Protein AF-A0A2G9TME4-F1 (afdb_monomer_lite)

InterPro domains:
  IPR002303 Valine-tRNA ligase [PTHR11946] (12-69)
  IPR009080 Aminoacyl-tRNA synthetase, class Ia, anticodon-binding [SSF47323] (13-146)
  IPR013155 Methionyl/Valyl/Leucyl/Isoleucyl-tRNA synthetase, anticodon-binding [PF08264] (25-68)

Radius of gyration: 31.29 Å; chains: 1; bounding box: 78×38×86 Å

pLDDT: mean 85.93, std 13.14, range [43.41, 97.31]

Secondary structure (DSSP, 8-state):
-HHHHHHHHHT-TT-S------HHHHHHHHHHHHHHHHHHHHHHTT-HHHHHHHHHHIIIIIIIIIIIHHHS-----HHHHHHHHHHHHHHHHHHHHHHHTT--TTSPEEEEEEESSS-TTGGGGHHHHHHHH-EEEEEEE-TTSPPPTTPEEEEPTTSSEEEEEEE-GGGHHHHHHHHHHHHHHHHHHHHHHHHHHHHHHHHHHHHHHH--S-HHHHHHHHHHHHHHHHHHHHHHHHHHHHHHHHHHTT-

Foldseek 3Di:
DVVVVVVVVVPDPPPPDPPDPDVLVVVLVVLVVVLVVVLVVCVVVVNNVVNVVSVVCSVPVNVPPPSCCVVPVVPVPPLVVQLVLQLVLVLVFLVVVCVLLVHDQQFAKEWEKAAPSHDPCSVVCQVVSCVSRNYHYDYYHHNPDDGDQLWDWDDGPPGSIIITIHTDPVCLVVSLVSLVVLLVVLQVLLVVLQVQLVVLVVVLVVCVVVVPDDPVVSVVSNVSSVVSNVSSVVSVVSSVVSVVNSVSSVD

Organism: Teladorsagia circumcincta (NCBI:txid45464)

Sequence (251 aa):
MVAYVETIIENSNTLKEVDSDHPADEWILSRLAGALEQVDNHMSQYMPHLAFMELQSFILGSLCDVYLASFFQLQRSVELESDMDILLAMVSSVRSIRQQLQLPSSMVFRGALHCDEASHDFSRLAPVLFDLAKFDLLEVISHDHAVPSGFTVCPLPGRNGRLSLKIEDSYRSDFVSRLQRLMKKSEERSDQFRKKAEKYEAIVLRDKQEGKVKPHVIDKNEKKARQARGVANGALEEVARIRVLLEEMSA

Structure (mmCIF, N/CA/C/O backbone):
data_AF-A0A2G9TME4-F1
#
_entry.id   AF-A0A2G9TME4-F1
#
loop_
_atom_site.group_PDB
_atom_site.id
_atom_site.type_symbol
_atom_site.label_atom_id
_atom_site.label_alt_id
_atom_site.label_comp_id
_atom_site.label_asym_id
_atom_site.label_entity_id
_atom_site.label_seq_id
_atom_site.pdbx_PDB_ins_code
_atom_site.Cartn_x
_atom_site.Cartn_y
_atom_site.Cartn_z
_atom_site.occupancy
_atom_site.B_iso_or_equiv
_atom_site.auth_seq_id
_atom_site.auth_comp_id
_atom_site.auth_asym_id
_atom_site.auth_atom_id
_atom_site.pdbx_PDB_model_num
ATOM 1 N N . MET A 1 1 ? 42.860 -20.216 -22.351 1.00 45.31 1 MET A N 1
ATOM 2 C CA . MET A 1 1 ? 41.985 -19.048 -22.580 1.00 45.31 1 MET A CA 1
ATOM 3 C C . MET A 1 1 ? 40.938 -19.284 -23.663 1.00 45.31 1 MET A C 1
ATOM 5 O O . MET A 1 1 ? 39.773 -19.148 -23.328 1.00 45.31 1 MET A O 1
ATOM 9 N N . VAL A 1 2 ? 41.302 -19.706 -24.885 1.00 43.47 2 VAL A N 1
ATOM 10 C CA . VAL A 1 2 ? 40.350 -19.949 -26.001 1.00 43.47 2 VAL A CA 1
ATOM 11 C C . VAL A 1 2 ? 39.158 -20.831 -25.589 1.00 43.47 2 VAL A C 1
ATOM 13 O O . VAL A 1 2 ? 38.021 -20.385 -25.660 1.00 43.47 2 VAL A O 1
ATOM 16 N N . ALA A 1 3 ? 39.418 -21.989 -24.972 1.00 48.38 3 ALA A N 1
ATOM 17 C CA . ALA A 1 3 ? 38.358 -22.908 -24.539 1.00 48.38 3 ALA A CA 1
ATOM 18 C C . ALA A 1 3 ? 37.412 -22.349 -23.449 1.00 48.38 3 ALA A C 1
ATOM 20 O O . ALA A 1 3 ? 36.250 -22.736 -23.379 1.00 48.38 3 ALA A O 1
ATOM 21 N N . TYR A 1 4 ? 37.883 -21.444 -22.581 1.00 45.69 4 TYR A N 1
ATOM 22 C CA . TYR A 1 4 ? 37.053 -20.876 -21.505 1.00 45.69 4 TYR A CA 1
ATOM 23 C C . TYR A 1 4 ? 36.140 -19.763 -22.031 1.00 45.69 4 TYR A C 1
ATOM 25 O O . TYR A 1 4 ? 34.980 -19.674 -21.642 1.00 45.69 4 TYR A O 1
ATOM 33 N N . VAL A 1 5 ? 36.652 -18.958 -22.966 1.00 50.38 5 VAL A N 1
ATOM 34 C CA . VAL A 1 5 ? 35.880 -17.922 -23.663 1.00 50.38 5 VAL A CA 1
ATOM 35 C C . VAL A 1 5 ? 34.803 -18.564 -24.544 1.00 50.38 5 VAL A C 1
ATOM 37 O O . VAL A 1 5 ? 33.651 -18.149 -24.478 1.00 50.38 5 VAL A O 1
ATOM 40 N N . GLU A 1 6 ? 35.131 -19.639 -25.266 1.00 52.31 6 GLU A N 1
ATOM 41 C CA . GLU A 1 6 ? 34.168 -20.413 -26.070 1.00 52.31 6 GLU A CA 1
ATOM 42 C C . GLU A 1 6 ? 33.042 -21.012 -25.209 1.00 52.31 6 GLU A C 1
ATOM 44 O O . GLU A 1 6 ? 31.869 -20.888 -25.552 1.00 52.31 6 GLU A O 1
ATOM 49 N N . THR A 1 7 ? 33.370 -21.544 -24.025 1.00 61.47 7 THR A N 1
ATOM 50 C CA . THR A 1 7 ? 32.371 -22.095 -23.088 1.00 61.47 7 THR A CA 1
ATOM 51 C C . THR A 1 7 ? 31.409 -21.020 -22.552 1.00 61.47 7 THR A C 1
ATOM 53 O O . THR A 1 7 ? 30.239 -21.302 -22.290 1.00 61.47 7 THR A O 1
ATOM 56 N N . ILE A 1 8 ? 31.871 -19.779 -22.367 1.00 53.03 8 ILE A N 1
ATOM 57 C CA . ILE A 1 8 ? 31.017 -18.659 -21.931 1.00 53.03 8 ILE A CA 1
ATOM 58 C C . ILE A 1 8 ? 30.105 -18.194 -23.074 1.00 53.03 8 ILE A C 1
ATOM 60 O O . ILE A 1 8 ? 28.936 -17.889 -22.834 1.00 53.03 8 ILE A O 1
ATOM 64 N N . ILE A 1 9 ? 30.621 -18.174 -24.305 1.00 53.50 9 ILE A N 1
ATOM 65 C CA . ILE A 1 9 ? 29.866 -17.790 -25.504 1.00 53.50 9 ILE A CA 1
ATOM 66 C C . ILE A 1 9 ? 28.733 -18.791 -25.772 1.00 53.50 9 ILE A C 1
ATOM 68 O O . ILE A 1 9 ? 27.597 -18.372 -25.978 1.00 53.50 9 ILE A O 1
ATOM 72 N N . GLU A 1 10 ? 28.999 -20.097 -25.678 1.00 56.84 10 GLU A N 1
ATOM 73 C CA . GLU A 1 10 ? 27.992 -21.145 -25.916 1.00 56.84 10 GLU A CA 1
ATOM 74 C C . GLU A 1 10 ? 26.843 -21.154 -24.891 1.00 56.84 10 GLU A C 1
ATOM 76 O O . GLU A 1 10 ? 25.732 -21.572 -25.212 1.00 56.84 10 GLU A O 1
ATOM 81 N N . ASN A 1 11 ? 27.075 -20.674 -23.664 1.00 55.69 11 ASN A N 1
ATOM 82 C CA . ASN A 1 11 ? 26.076 -20.678 -22.587 1.00 55.69 11 ASN A CA 1
ATOM 83 C C . ASN A 1 11 ? 25.296 -19.356 -22.445 1.00 55.69 11 ASN A C 1
ATOM 85 O O . ASN A 1 11 ? 24.418 -19.244 -21.584 1.00 55.69 11 ASN A O 1
ATOM 89 N N . SER A 1 12 ? 25.596 -18.346 -23.266 1.00 43.41 12 SER A N 1
ATOM 90 C CA . SER A 1 12 ? 24.951 -17.033 -23.209 1.00 43.41 12 SER A CA 1
ATOM 91 C C . SER A 1 12 ? 23.823 -16.925 -24.240 1.00 43.41 12 SER A C 1
ATOM 93 O O . SER A 1 12 ? 24.054 -16.673 -25.419 1.00 43.41 12 SER A O 1
ATOM 95 N N . ASN A 1 13 ? 22.568 -17.046 -23.793 1.00 46.84 13 ASN A N 1
ATOM 96 C CA . ASN A 1 13 ? 21.372 -16.916 -24.648 1.00 46.84 13 ASN A CA 1
ATOM 97 C C . ASN A 1 13 ? 21.153 -15.499 -25.235 1.00 46.84 13 ASN A C 1
ATOM 99 O O . ASN A 1 13 ? 20.190 -15.283 -25.972 1.00 46.84 13 ASN A O 1
ATOM 103 N N . THR A 1 14 ? 22.007 -14.530 -24.894 1.00 49.34 14 THR A N 1
ATOM 104 C CA . THR A 1 14 ? 21.863 -13.104 -25.232 1.00 49.34 14 THR A CA 1
ATOM 105 C C . THR A 1 14 ? 22.783 -12.630 -26.359 1.00 49.34 14 THR A C 1
ATOM 107 O O . THR A 1 14 ? 22.572 -11.537 -26.873 1.00 49.34 14 THR A O 1
ATOM 110 N N . LEU A 1 15 ? 23.768 -13.429 -26.784 1.00 46.72 15 LEU A N 1
ATOM 111 C CA . LEU A 1 15 ? 24.683 -13.085 -27.881 1.00 46.72 15 LEU A CA 1
ATOM 112 C C . LEU A 1 15 ? 24.146 -13.596 -29.226 1.00 46.72 15 LEU A C 1
ATOM 114 O O . LEU A 1 15 ? 24.780 -14.395 -29.908 1.00 46.72 15 LEU A O 1
ATOM 118 N N . LYS A 1 16 ? 22.956 -13.147 -29.630 1.00 43.88 16 LYS A N 1
ATOM 119 C CA . LYS A 1 16 ? 22.669 -13.0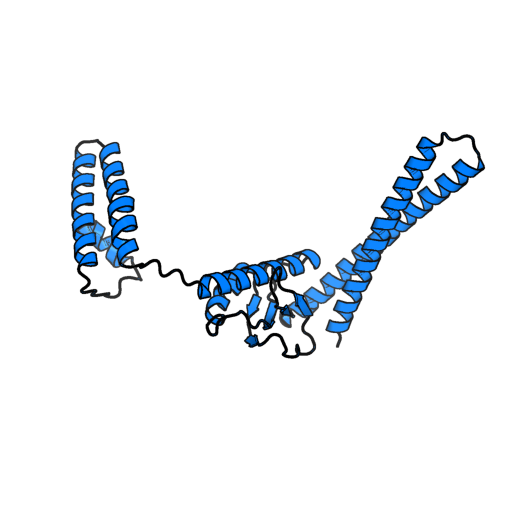96 -31.068 1.00 43.88 16 LYS A CA 1
ATOM 120 C C . LYS A 1 16 ? 23.397 -11.871 -31.598 1.00 43.88 16 LYS A C 1
ATOM 122 O O . LYS A 1 16 ? 23.060 -10.777 -31.166 1.00 43.88 16 LYS A O 1
ATOM 127 N N . GLU A 1 17 ? 24.404 -12.110 -32.438 1.00 48.78 17 GLU A N 1
ATOM 128 C CA . GLU A 1 17 ? 25.212 -11.153 -33.211 1.00 48.78 17 GLU A CA 1
ATOM 129 C C . GLU A 1 17 ? 24.680 -9.713 -33.162 1.00 48.78 17 GLU A C 1
ATOM 131 O O . GLU A 1 17 ? 23.848 -9.302 -33.969 1.00 48.78 17 GLU A O 1
ATOM 136 N N . VAL A 1 18 ? 25.164 -8.950 -32.182 1.00 48.44 18 VAL A N 1
ATOM 137 C CA . VAL A 1 18 ? 25.124 -7.492 -32.239 1.00 48.44 18 VAL A CA 1
ATOM 138 C C . VAL A 1 18 ? 26.467 -7.098 -32.829 1.00 48.44 18 VAL A C 1
ATOM 140 O O . VAL A 1 18 ? 27.425 -6.859 -32.099 1.00 48.44 18 VAL A O 1
ATOM 143 N N . ASP A 1 19 ? 26.554 -7.152 -34.156 1.00 51.19 19 ASP A N 1
ATOM 144 C CA . ASP A 1 19 ? 27.681 -6.591 -34.895 1.00 51.19 19 ASP A CA 1
ATOM 145 C C . ASP A 1 19 ? 27.548 -5.068 -34.778 1.00 51.19 19 ASP A C 1
ATOM 147 O O . ASP A 1 19 ? 26.731 -4.434 -35.448 1.00 51.19 19 ASP A O 1
ATOM 151 N N . SER A 1 20 ? 28.209 -4.506 -33.770 1.00 59.44 20 SER A N 1
ATOM 152 C CA . SER A 1 20 ? 28.183 -3.078 -33.488 1.00 59.44 20 SER A CA 1
ATOM 153 C C . SER A 1 20 ? 29.486 -2.472 -33.986 1.00 59.44 20 SER A C 1
ATOM 155 O O . SER A 1 20 ? 30.548 -2.713 -33.420 1.00 59.44 20 SER A O 1
ATOM 157 N N . ASP A 1 21 ? 29.392 -1.647 -35.031 1.00 66.38 21 ASP A N 1
ATOM 158 C CA . ASP A 1 21 ? 30.516 -0.906 -35.628 1.00 66.38 21 ASP A CA 1
ATOM 159 C C . ASP A 1 21 ? 31.022 0.247 -34.733 1.00 66.38 21 ASP A C 1
ATOM 161 O O . ASP A 1 21 ? 31.732 1.152 -35.187 1.00 66.38 21 ASP A O 1
ATOM 165 N N . HIS A 1 22 ? 30.606 0.305 -33.464 1.00 74.44 22 HIS A N 1
ATOM 166 C CA . HIS A 1 22 ? 30.941 1.431 -32.611 1.00 74.44 22 HIS A CA 1
ATOM 167 C C . HIS A 1 22 ? 32.384 1.288 -32.090 1.00 74.44 22 HIS A C 1
ATOM 169 O O . HIS A 1 22 ? 32.701 0.325 -31.393 1.00 74.44 22 HIS A O 1
ATOM 175 N N . PRO A 1 23 ? 33.274 2.273 -32.318 1.00 79.94 23 PRO A N 1
ATOM 176 C CA . PRO A 1 23 ? 34.703 2.151 -31.997 1.00 79.94 23 PRO A CA 1
ATOM 177 C C . PRO A 1 23 ? 34.991 1.943 -30.501 1.00 79.94 23 PRO A C 1
ATOM 179 O O . PRO A 1 23 ? 36.061 1.468 -30.124 1.00 79.94 23 PRO A O 1
ATOM 182 N N . ALA A 1 24 ? 34.044 2.294 -29.625 1.00 80.69 24 ALA A N 1
ATOM 183 C CA . ALA A 1 24 ? 34.166 2.019 -28.197 1.00 80.69 24 ALA A CA 1
ATOM 184 C C . ALA A 1 24 ? 33.995 0.524 -27.842 1.00 80.69 24 ALA A C 1
ATOM 186 O O . ALA A 1 24 ? 34.540 0.106 -26.821 1.00 80.69 24 ALA A O 1
ATOM 187 N N . ASP A 1 25 ? 33.322 -0.277 -28.678 1.00 80.50 25 ASP A N 1
ATOM 188 C CA . ASP A 1 25 ? 33.175 -1.734 -28.506 1.00 80.50 25 ASP A CA 1
ATOM 189 C C . ASP A 1 25 ? 34.503 -2.436 -28.777 1.00 80.50 25 ASP A C 1
ATOM 191 O O . ASP A 1 25 ? 35.013 -3.178 -27.936 1.00 80.50 25 ASP A O 1
ATOM 195 N N . GLU A 1 26 ? 35.143 -2.100 -29.898 1.00 82.00 26 GLU A N 1
ATOM 196 C CA . GLU A 1 26 ? 36.506 -2.548 -30.195 1.00 82.00 26 GLU A CA 1
ATOM 197 C C . GLU A 1 26 ? 37.491 -2.110 -29.099 1.00 82.00 26 GLU A C 1
ATOM 199 O O . GLU A 1 26 ? 38.346 -2.884 -28.654 1.00 82.00 26 GLU A O 1
ATOM 204 N N . TRP A 1 27 ? 37.346 -0.874 -28.612 1.00 88.19 27 TRP A N 1
ATOM 205 C CA . TRP A 1 27 ? 38.183 -0.343 -27.543 1.00 88.19 27 TRP A CA 1
ATOM 206 C C . TRP A 1 27 ? 38.011 -1.103 -26.221 1.00 88.19 27 TRP A C 1
ATOM 208 O O . TRP A 1 27 ? 39.019 -1.484 -25.619 1.00 88.19 27 TRP A O 1
ATOM 218 N N . ILE A 1 28 ? 36.780 -1.360 -25.753 1.00 89.88 28 ILE A N 1
ATOM 219 C CA . ILE A 1 28 ? 36.574 -2.045 -24.467 1.00 89.88 28 ILE A CA 1
ATOM 220 C C . ILE A 1 28 ? 37.010 -3.507 -24.533 1.00 89.88 28 ILE A C 1
ATOM 222 O O . ILE A 1 28 ? 37.576 -4.010 -23.563 1.00 89.88 28 ILE A O 1
ATOM 226 N N . LEU A 1 29 ? 36.815 -4.170 -25.678 1.00 86.50 29 LEU A N 1
ATOM 227 C CA . LEU A 1 29 ? 37.273 -5.541 -25.899 1.00 86.50 29 LEU A CA 1
ATOM 228 C C . LEU A 1 29 ? 38.803 -5.614 -25.887 1.00 86.50 29 LEU A C 1
ATOM 230 O O . LEU A 1 29 ? 39.372 -6.482 -25.224 1.00 86.50 29 LEU A O 1
ATOM 234 N N . SER A 1 30 ? 39.476 -4.656 -26.529 1.00 88.06 30 SER A N 1
ATOM 235 C CA . SER A 1 30 ? 40.936 -4.524 -26.474 1.00 88.06 30 SER A CA 1
ATOM 236 C C . SER A 1 30 ? 41.438 -4.277 -25.042 1.00 88.06 30 SER A C 1
ATOM 238 O O . SER A 1 30 ? 42.386 -4.917 -24.578 1.00 88.06 30 SER A O 1
ATOM 240 N N . ARG A 1 31 ? 40.755 -3.412 -24.279 1.00 90.75 31 ARG A N 1
ATOM 241 C CA . ARG A 1 31 ? 41.075 -3.145 -22.865 1.00 90.75 31 ARG A CA 1
ATOM 242 C C . ARG A 1 31 ? 40.842 -4.359 -21.966 1.00 90.75 31 ARG A C 1
ATOM 244 O O . ARG A 1 31 ? 41.656 -4.595 -21.075 1.00 90.75 31 ARG A O 1
ATOM 251 N N . LEU A 1 32 ? 39.778 -5.126 -22.202 1.00 89.81 32 LEU A N 1
ATOM 252 C CA . LEU A 1 32 ? 39.478 -6.358 -21.471 1.00 89.81 32 LEU A CA 1
ATOM 253 C C . LEU A 1 32 ? 40.555 -7.413 -21.724 1.00 89.81 32 LEU A C 1
ATOM 255 O O . LEU A 1 32 ? 41.057 -8.004 -20.772 1.00 89.81 32 LEU A O 1
ATOM 259 N N . ALA A 1 33 ? 40.943 -7.613 -22.986 1.00 88.25 33 ALA A N 1
ATOM 260 C CA . ALA A 1 33 ? 42.005 -8.546 -23.348 1.00 88.25 33 ALA A CA 1
ATOM 261 C C . ALA A 1 33 ? 43.325 -8.199 -22.638 1.00 88.25 33 ALA A C 1
ATOM 263 O O . ALA A 1 33 ? 43.933 -9.069 -22.017 1.00 88.25 33 ALA A O 1
ATOM 264 N N . GLY A 1 34 ? 43.713 -6.918 -22.639 1.00 89.50 34 GLY A N 1
ATOM 265 C CA . GLY A 1 34 ? 44.905 -6.455 -21.924 1.00 89.50 34 GLY A CA 1
ATOM 266 C C . GLY A 1 34 ? 44.815 -6.631 -20.402 1.00 89.50 34 GLY A C 1
ATOM 267 O O . GLY A 1 34 ? 45.794 -7.021 -19.770 1.00 89.50 34 GLY A O 1
ATOM 268 N N . ALA A 1 35 ? 43.645 -6.391 -19.800 1.00 92.19 35 ALA A N 1
ATOM 269 C CA . ALA A 1 35 ? 43.440 -6.608 -18.368 1.00 92.19 35 ALA A CA 1
ATOM 270 C C . ALA A 1 35 ? 43.551 -8.097 -17.998 1.00 92.19 35 ALA A C 1
ATOM 272 O O . ALA A 1 35 ? 44.217 -8.437 -17.024 1.00 92.19 35 ALA A O 1
ATOM 273 N N . LEU A 1 36 ? 42.954 -8.989 -18.795 1.00 91.69 36 LEU A N 1
ATOM 274 C CA . LEU A 1 36 ? 43.029 -10.436 -18.581 1.00 91.69 36 LEU A CA 1
ATOM 275 C C . LEU A 1 36 ? 44.459 -10.970 -18.723 1.00 91.69 36 LEU A C 1
ATOM 277 O O . LEU A 1 36 ? 44.881 -11.782 -17.906 1.00 91.69 36 LEU A O 1
ATOM 281 N N . GLU A 1 37 ? 45.232 -10.472 -19.690 1.00 92.94 37 GLU A N 1
ATOM 282 C CA . GLU A 1 37 ? 46.645 -10.839 -19.839 1.00 92.94 37 GLU A CA 1
ATOM 283 C C . GLU A 1 37 ? 47.468 -10.449 -18.599 1.00 92.94 37 GLU A C 1
ATOM 285 O O . GLU A 1 37 ? 48.268 -11.241 -18.093 1.00 92.94 37 GLU A O 1
ATOM 290 N N . GLN A 1 38 ? 47.242 -9.250 -18.052 1.00 91.88 38 GLN A N 1
ATOM 291 C CA . GLN A 1 38 ? 47.920 -8.818 -16.829 1.00 91.88 38 GLN A CA 1
ATOM 292 C C . GLN A 1 38 ? 47.471 -9.603 -15.596 1.00 91.88 38 GLN A C 1
ATOM 294 O O . GLN A 1 38 ? 48.297 -9.946 -14.751 1.00 91.88 38 GLN A O 1
ATOM 299 N N . VAL A 1 39 ? 46.183 -9.927 -15.501 1.00 94.38 39 VAL A N 1
ATOM 300 C CA . VAL A 1 39 ? 45.635 -10.789 -14.448 1.00 94.38 39 VAL A CA 1
ATOM 301 C C . VAL A 1 39 ? 46.292 -12.162 -14.483 1.00 94.38 39 VAL A C 1
ATOM 303 O O . VAL A 1 39 ? 46.792 -12.610 -13.453 1.00 94.38 39 VAL A O 1
ATOM 306 N N . ASP A 1 40 ? 46.367 -12.799 -15.652 1.00 92.19 40 ASP A N 1
ATOM 307 C CA . ASP A 1 40 ? 47.006 -14.106 -15.821 1.00 92.19 40 ASP A CA 1
ATOM 308 C C . ASP A 1 40 ? 48.497 -14.058 -15.461 1.00 92.19 40 ASP A C 1
ATOM 310 O O . ASP A 1 40 ? 49.009 -14.966 -14.797 1.00 92.19 40 ASP A O 1
ATOM 314 N N . ASN A 1 41 ? 49.194 -12.977 -15.820 1.00 94.62 41 ASN A N 1
ATOM 315 C CA . ASN A 1 41 ? 50.594 -12.775 -15.455 1.00 94.62 41 ASN A CA 1
ATOM 316 C C . ASN A 1 41 ? 50.771 -12.628 -13.931 1.00 94.62 41 ASN A C 1
ATOM 318 O O . ASN A 1 41 ? 51.586 -13.325 -13.324 1.00 94.62 41 ASN A O 1
ATOM 322 N N . HIS A 1 42 ? 49.960 -11.790 -13.279 1.00 95.25 42 HIS A N 1
ATOM 323 C CA . HIS A 1 42 ? 49.987 -11.615 -11.824 1.00 95.25 42 HIS A CA 1
ATOM 324 C C . HIS A 1 42 ? 49.615 -12.901 -11.072 1.00 95.25 42 HIS A C 1
ATOM 326 O O . HIS A 1 42 ? 50.254 -13.242 -10.073 1.00 95.25 42 HIS A O 1
ATOM 332 N N . MET A 1 43 ? 48.627 -13.651 -11.564 1.00 90.88 43 MET A N 1
ATOM 333 C CA . MET A 1 43 ? 48.225 -14.939 -10.994 1.00 90.88 43 MET A CA 1
ATOM 334 C C . MET A 1 43 ? 49.322 -15.999 -11.154 1.00 90.88 43 MET A C 1
ATOM 336 O O . MET A 1 43 ? 49.602 -16.727 -10.202 1.00 90.88 43 MET A O 1
ATOM 340 N N . SER A 1 44 ? 50.010 -16.034 -12.301 1.00 95.50 44 SER A N 1
ATOM 341 C CA . SER A 1 44 ? 51.149 -16.935 -12.552 1.00 95.50 44 SER A CA 1
ATOM 342 C C . SER A 1 44 ? 52.357 -16.636 -11.658 1.00 95.50 44 SER A C 1
ATOM 344 O O . SER A 1 44 ? 53.140 -17.530 -11.343 1.00 95.50 44 SER A O 1
ATOM 346 N N . GLN A 1 45 ? 52.494 -15.387 -11.210 1.00 95.94 45 GLN A N 1
ATOM 347 C CA . GLN A 1 45 ? 53.529 -14.949 -10.272 1.00 95.94 45 GLN A CA 1
ATOM 348 C C . GLN A 1 45 ? 53.091 -15.036 -8.797 1.00 95.94 45 GLN A C 1
ATOM 350 O O . GLN A 1 45 ? 53.791 -14.533 -7.921 1.00 95.94 45 GLN A O 1
ATOM 355 N N . TYR A 1 46 ? 51.954 -15.677 -8.498 1.00 94.69 46 TYR A N 1
ATOM 356 C CA . TYR A 1 46 ? 51.390 -15.794 -7.145 1.00 94.69 46 TYR A CA 1
ATOM 357 C C . TYR A 1 46 ? 51.111 -14.439 -6.464 1.00 94.69 46 TYR A C 1
ATOM 359 O O . TYR A 1 46 ? 51.183 -14.318 -5.239 1.00 94.69 46 TYR A O 1
ATOM 367 N N . MET A 1 47 ? 50.747 -13.414 -7.244 1.00 95.31 47 MET A N 1
ATOM 368 C CA . MET A 1 47 ? 50.404 -12.068 -6.766 1.00 95.31 47 MET A CA 1
ATOM 369 C C . MET A 1 47 ? 48.910 -11.747 -6.978 1.00 95.31 47 MET A C 1
ATOM 371 O O . MET A 1 47 ? 48.564 -10.869 -7.770 1.00 95.31 47 MET A O 1
ATOM 375 N N . PRO A 1 48 ? 47.987 -12.400 -6.245 1.00 92.62 48 PRO A N 1
ATOM 376 C CA . PRO A 1 48 ? 46.546 -12.245 -6.469 1.00 92.62 48 PRO A CA 1
ATOM 377 C C . PRO A 1 48 ? 46.026 -10.837 -6.149 1.00 92.62 48 PRO A C 1
ATOM 379 O O . PRO A 1 48 ? 45.063 -10.382 -6.752 1.00 92.62 48 PRO A O 1
ATOM 382 N N . HIS A 1 49 ? 46.672 -10.115 -5.230 1.00 95.00 49 HIS A N 1
ATOM 383 C CA . HIS A 1 49 ? 46.299 -8.737 -4.905 1.00 95.00 49 HIS A CA 1
ATOM 384 C C . HIS A 1 49 ? 46.440 -7.798 -6.115 1.00 95.00 49 HIS A C 1
ATOM 386 O O . HIS A 1 49 ? 45.554 -6.981 -6.344 1.00 95.00 49 HIS A O 1
ATOM 392 N N . LEU A 1 50 ? 47.492 -7.960 -6.928 1.00 93.94 50 LEU A N 1
ATOM 393 C CA . LEU A 1 50 ? 47.685 -7.183 -8.158 1.00 93.94 50 LEU A CA 1
ATOM 394 C C . LEU A 1 50 ? 46.708 -7.609 -9.256 1.00 93.94 50 LEU A C 1
ATOM 396 O O . LEU A 1 50 ? 46.157 -6.760 -9.947 1.00 93.94 50 LEU A O 1
ATOM 400 N N . ALA A 1 51 ? 46.423 -8.908 -9.367 1.00 94.12 51 ALA A N 1
ATOM 401 C CA . ALA A 1 51 ? 45.404 -9.415 -10.283 1.00 94.12 51 ALA A CA 1
ATOM 402 C C . ALA A 1 51 ? 44.015 -8.813 -9.987 1.00 94.12 51 ALA A C 1
ATOM 404 O O . ALA A 1 51 ? 43.328 -8.342 -10.891 1.00 94.12 51 ALA A O 1
ATOM 405 N N . PHE A 1 52 ? 43.611 -8.761 -8.714 1.00 93.19 52 PHE A N 1
ATOM 406 C CA . PHE A 1 52 ? 42.339 -8.145 -8.331 1.00 93.19 52 PHE A CA 1
ATOM 407 C C . PHE A 1 52 ? 42.328 -6.630 -8.527 1.00 93.19 52 PHE A C 1
ATOM 409 O O . PHE A 1 52 ? 41.300 -6.094 -8.939 1.00 93.19 52 PHE A O 1
ATOM 416 N N . MET A 1 53 ? 43.449 -5.947 -8.277 1.00 93.69 53 MET A N 1
ATOM 417 C CA . MET A 1 53 ? 43.567 -4.519 -8.576 1.00 93.69 53 MET A CA 1
ATOM 418 C C . MET A 1 53 ? 43.393 -4.235 -10.071 1.00 93.69 53 MET A C 1
ATOM 420 O O . MET A 1 53 ? 42.688 -3.289 -10.414 1.00 93.69 53 MET A O 1
ATOM 424 N N . GLU A 1 54 ? 43.955 -5.065 -10.953 1.00 93.69 54 GLU A N 1
ATOM 425 C CA . GLU A 1 54 ? 43.781 -4.906 -12.402 1.00 93.69 54 GLU A CA 1
ATOM 426 C C . GLU A 1 54 ? 42.337 -5.149 -12.854 1.00 93.69 54 GLU A C 1
ATOM 428 O O . GLU A 1 54 ? 41.780 -4.348 -13.608 1.00 93.69 54 GLU A O 1
ATOM 433 N N . LEU A 1 55 ? 41.671 -6.185 -12.331 1.00 92.44 55 LEU A N 1
ATOM 434 C CA . LEU A 1 55 ? 40.244 -6.401 -12.605 1.00 92.44 55 LEU A CA 1
ATOM 435 C C . LEU A 1 55 ? 39.387 -5.234 -12.112 1.00 92.44 55 LEU A C 1
ATOM 437 O O . LEU A 1 55 ? 38.509 -4.762 -12.832 1.00 92.44 55 LEU A O 1
ATOM 441 N N . GLN A 1 56 ? 39.641 -4.752 -10.895 1.00 94.44 56 GLN A N 1
ATOM 442 C CA . GLN A 1 56 ? 38.911 -3.622 -10.330 1.00 94.44 56 GLN A CA 1
ATOM 443 C C . GLN A 1 56 ? 39.128 -2.345 -11.154 1.00 94.44 56 GLN A C 1
ATOM 445 O O . GLN A 1 56 ? 38.168 -1.624 -11.424 1.00 94.44 56 GLN A O 1
ATOM 450 N N . SER A 1 57 ? 40.369 -2.087 -11.573 1.00 94.25 57 SER A N 1
ATOM 451 C CA . SER A 1 57 ? 40.745 -0.959 -12.429 1.00 94.25 57 SER A CA 1
ATOM 452 C C . SER A 1 57 ? 40.028 -1.012 -13.779 1.00 94.25 57 SER A C 1
ATOM 454 O O . SER A 1 57 ? 39.466 -0.010 -14.226 1.00 94.25 57 SER A O 1
ATOM 456 N N . PHE A 1 58 ? 39.962 -2.193 -14.402 1.00 95.12 58 PHE A N 1
ATOM 457 C CA . PHE A 1 58 ? 39.206 -2.387 -15.635 1.00 95.12 58 PHE A CA 1
ATOM 458 C C . PHE A 1 58 ? 37.701 -2.152 -15.433 1.00 95.12 58 PHE A C 1
ATOM 460 O O . PHE A 1 58 ? 37.113 -1.355 -16.165 1.00 95.12 58 PHE A O 1
ATOM 467 N N . ILE A 1 59 ? 37.083 -2.797 -14.435 1.00 91.44 59 ILE A N 1
ATOM 468 C CA . ILE A 1 59 ? 35.632 -2.716 -14.192 1.00 91.44 59 ILE A CA 1
ATOM 469 C C . ILE A 1 59 ? 35.208 -1.277 -13.899 1.00 91.44 59 ILE A C 1
ATOM 471 O O . ILE A 1 59 ? 34.267 -0.777 -14.506 1.00 91.44 59 ILE A O 1
ATOM 475 N N . LEU A 1 60 ? 35.887 -0.601 -12.974 1.00 91.00 60 LEU A N 1
ATOM 476 C CA . LEU A 1 60 ? 35.485 0.743 -12.572 1.00 91.00 60 LEU A CA 1
ATOM 477 C C . LEU A 1 60 ? 35.936 1.779 -13.603 1.00 91.00 60 LEU A C 1
ATOM 479 O O . LEU A 1 60 ? 35.109 2.501 -14.147 1.00 91.00 60 LEU A O 1
ATOM 483 N N . GLY A 1 61 ? 37.227 1.803 -13.934 1.00 90.50 61 GLY A N 1
ATOM 484 C CA . GLY A 1 61 ? 37.806 2.883 -14.728 1.00 90.50 61 GLY A CA 1
ATOM 485 C C . GLY A 1 61 ? 37.598 2.757 -16.237 1.00 90.50 61 GLY A C 1
ATOM 486 O O . GLY A 1 61 ? 37.517 3.769 -16.922 1.00 90.50 61 GLY A O 1
ATOM 487 N N . SER A 1 62 ? 37.540 1.541 -16.793 1.00 89.75 62 SER A N 1
ATOM 488 C CA . SER A 1 62 ? 37.375 1.356 -18.248 1.00 89.75 62 SER A CA 1
ATOM 489 C C . SER A 1 62 ? 35.931 1.014 -18.621 1.00 89.75 62 SER A C 1
ATOM 491 O O . SER A 1 62 ? 35.370 1.639 -19.520 1.00 89.75 62 SER A O 1
ATOM 493 N N . LEU A 1 63 ? 35.311 0.061 -17.918 1.00 86.38 63 LEU A N 1
ATOM 494 C CA . LEU A 1 63 ? 33.948 -0.374 -18.214 1.00 86.38 63 LEU A CA 1
ATOM 495 C C . LEU A 1 63 ? 32.902 0.624 -17.701 1.00 86.38 63 LEU A C 1
ATOM 497 O O . LEU A 1 63 ? 32.110 1.105 -18.499 1.00 86.38 63 LEU A O 1
ATOM 501 N N . CYS A 1 64 ? 32.887 0.966 -16.411 1.00 83.50 64 CYS A N 1
ATOM 502 C CA . CYS A 1 64 ? 31.869 1.868 -15.860 1.00 83.50 64 CYS A CA 1
ATOM 503 C C . CYS A 1 64 ? 32.082 3.332 -16.265 1.00 83.50 64 CYS A C 1
ATOM 505 O O . CYS A 1 64 ? 31.179 3.942 -16.838 1.00 83.50 64 CYS A O 1
ATOM 507 N N . ASP A 1 65 ? 33.266 3.882 -15.991 1.00 84.56 65 ASP A N 1
ATOM 508 C CA . ASP A 1 65 ? 33.513 5.324 -16.118 1.00 84.56 65 ASP A CA 1
ATOM 509 C C . ASP A 1 65 ? 33.593 5.809 -17.569 1.00 84.56 65 ASP A C 1
ATOM 511 O O . ASP A 1 65 ? 33.284 6.966 -17.845 1.00 84.56 65 ASP A O 1
ATOM 515 N N . VAL A 1 66 ? 34.017 4.946 -18.499 1.00 84.69 66 VAL A N 1
ATOM 516 C CA . VAL A 1 66 ? 34.234 5.330 -19.900 1.00 84.69 66 VAL A CA 1
ATOM 517 C C . VAL A 1 66 ? 33.264 4.616 -20.820 1.00 84.69 66 VAL A C 1
ATOM 519 O O . VAL A 1 66 ? 32.483 5.284 -21.484 1.00 84.69 66 VAL A O 1
ATOM 522 N N . TYR A 1 67 ? 33.276 3.284 -20.879 1.00 83.94 67 TYR A N 1
ATOM 523 C CA . TYR A 1 67 ? 32.467 2.559 -21.859 1.00 83.94 67 TYR A CA 1
ATOM 524 C C . TYR A 1 67 ? 30.966 2.712 -21.599 1.00 83.94 67 TYR A C 1
ATOM 526 O O . TYR A 1 67 ? 30.245 3.252 -22.436 1.00 83.94 67 TYR A O 1
ATOM 534 N N . LEU A 1 68 ? 30.495 2.327 -20.410 1.00 79.94 68 LEU A N 1
ATOM 535 C CA . LEU A 1 68 ? 29.094 2.477 -20.037 1.00 79.94 68 LEU A CA 1
ATOM 536 C C . LEU A 1 68 ? 28.696 3.952 -20.045 1.00 79.94 68 LEU A C 1
ATOM 538 O O . LEU A 1 68 ? 27.655 4.260 -20.595 1.00 79.94 68 LEU A O 1
ATOM 542 N N . ALA A 1 69 ? 29.523 4.876 -19.551 1.00 73.88 69 ALA A N 1
ATOM 543 C CA . ALA A 1 69 ? 29.212 6.308 -19.619 1.00 73.88 69 ALA A CA 1
ATOM 544 C C . ALA A 1 69 ? 29.153 6.879 -21.055 1.00 73.88 69 ALA A C 1
ATOM 546 O O . ALA A 1 69 ? 28.455 7.863 -21.297 1.00 73.88 69 ALA A O 1
ATOM 547 N N . SER A 1 70 ? 29.879 6.290 -22.012 1.00 69.25 70 SER A N 1
ATOM 548 C CA . SER A 1 70 ? 29.871 6.721 -23.419 1.00 69.25 70 SER A CA 1
ATOM 549 C C . SER A 1 70 ? 28.658 6.191 -24.184 1.00 69.25 70 SER A C 1
ATOM 551 O O . SER A 1 70 ? 28.154 6.879 -25.069 1.00 69.25 70 SER A O 1
ATOM 553 N N . PHE A 1 71 ? 28.175 4.994 -23.838 1.00 64.81 71 PHE A N 1
ATOM 554 C CA . PHE A 1 71 ? 26.993 4.377 -24.454 1.00 64.81 71 PHE A CA 1
ATOM 555 C C . PHE A 1 71 ? 25.694 4.751 -23.757 1.00 64.81 71 PHE A C 1
ATOM 557 O O . PHE A 1 71 ? 24.722 5.161 -24.388 1.00 64.81 71 PHE A O 1
ATOM 564 N N . PHE A 1 72 ? 25.695 4.667 -22.435 1.00 59.59 72 PHE A N 1
ATOM 565 C CA . PHE A 1 72 ? 24.729 5.338 -21.596 1.00 59.59 72 PHE A CA 1
ATOM 566 C C . PHE A 1 72 ? 25.212 6.772 -21.454 1.00 59.59 72 PHE A C 1
ATOM 568 O O . PHE A 1 72 ? 25.703 7.175 -20.398 1.00 59.59 72 PHE A O 1
ATOM 575 N N . GLN A 1 73 ? 24.996 7.584 -22.497 1.00 54.78 73 GLN A N 1
ATOM 576 C CA . GLN A 1 73 ? 24.653 8.971 -22.207 1.00 54.78 73 GLN A CA 1
ATOM 577 C C . GLN A 1 73 ? 23.610 8.874 -21.097 1.00 54.78 73 GLN A C 1
ATOM 579 O O . GLN A 1 73 ? 22.556 8.274 -21.311 1.00 54.78 73 GLN A O 1
ATOM 584 N N . LEU A 1 74 ? 23.946 9.339 -19.890 1.00 52.88 74 LEU A N 1
ATOM 585 C CA . LEU A 1 74 ? 23.017 9.462 -18.773 1.00 52.88 74 LEU A CA 1
ATOM 586 C C . LEU A 1 74 ? 21.975 10.499 -19.198 1.00 52.88 74 LEU A C 1
ATOM 588 O O . LEU A 1 74 ? 21.954 11.635 -18.727 1.00 52.88 74 LEU A O 1
ATOM 592 N N . GLN A 1 75 ? 21.127 10.125 -20.153 1.00 54.91 75 GLN A N 1
ATOM 593 C CA . GLN A 1 75 ? 19.905 10.804 -20.482 1.00 54.91 75 GLN A CA 1
ATOM 594 C C . GLN A 1 75 ? 19.022 10.539 -19.287 1.00 54.91 75 GLN A C 1
ATOM 596 O O . GLN A 1 75 ? 18.275 9.565 -19.210 1.00 54.91 75 GLN A O 1
ATOM 601 N N . ARG A 1 76 ? 19.186 11.418 -18.304 1.00 65.69 76 ARG A N 1
ATOM 602 C CA . ARG A 1 76 ? 18.241 11.584 -17.229 1.00 65.69 76 ARG A CA 1
ATOM 603 C C . ARG A 1 76 ? 16.881 11.800 -17.878 1.00 65.69 76 ARG A C 1
ATOM 605 O O . ARG A 1 76 ? 16.579 12.888 -18.369 1.00 65.69 76 ARG A O 1
ATOM 612 N N . SER A 1 77 ? 16.080 10.747 -17.916 1.00 78.12 77 SER A N 1
ATOM 613 C CA . SER A 1 77 ? 14.712 10.834 -18.386 1.00 78.12 77 SER A CA 1
ATOM 614 C C . SER A 1 77 ? 13.879 11.334 -17.216 1.00 78.12 77 SER A C 1
ATOM 616 O O . SER A 1 77 ? 13.442 10.560 -16.370 1.00 78.12 77 SER A O 1
ATOM 618 N N . VAL A 1 78 ? 13.702 12.655 -17.154 1.00 85.56 78 VAL A N 1
ATOM 619 C CA . VAL A 1 78 ? 12.845 13.308 -16.150 1.00 85.56 78 VAL A CA 1
ATOM 620 C C . VAL A 1 78 ? 11.420 12.742 -16.210 1.00 85.56 78 VAL A C 1
ATOM 622 O O . VAL A 1 78 ? 10.770 12.591 -15.181 1.00 85.56 78 VAL A O 1
ATOM 625 N N . GLU A 1 79 ? 10.962 12.366 -17.407 1.00 88.25 79 GLU A N 1
ATOM 626 C CA . GLU A 1 79 ? 9.679 11.687 -17.608 1.00 88.25 79 GLU A CA 1
ATOM 627 C C . GLU A 1 79 ? 9.652 10.304 -16.947 1.00 88.25 79 GLU A C 1
ATOM 629 O O . GLU A 1 79 ? 8.743 10.029 -16.170 1.00 88.25 79 GLU A O 1
ATOM 634 N N . LEU A 1 80 ? 10.667 9.458 -17.171 1.00 88.69 80 LEU A N 1
ATOM 635 C CA . LEU A 1 80 ? 10.735 8.139 -16.534 1.00 88.69 80 LEU A CA 1
ATOM 636 C C . LEU A 1 80 ? 10.875 8.242 -15.010 1.00 88.69 80 LEU A C 1
ATOM 638 O O . LEU A 1 80 ? 10.280 7.437 -14.303 1.00 88.69 80 LEU A O 1
ATOM 642 N N . GLU A 1 81 ? 11.640 9.210 -14.496 1.00 90.00 81 GLU A N 1
ATOM 643 C CA . GLU A 1 81 ? 11.717 9.480 -13.052 1.00 90.00 81 GLU A CA 1
ATOM 644 C C . GLU A 1 81 ? 10.325 9.798 -12.487 1.00 90.00 81 GLU A C 1
ATOM 646 O O . GLU A 1 81 ? 9.900 9.184 -11.508 1.00 90.00 81 GLU A O 1
ATOM 651 N N . SER A 1 82 ? 9.585 10.696 -13.148 1.00 92.06 82 SER A N 1
ATOM 652 C CA . SER A 1 82 ? 8.224 11.057 -12.744 1.00 92.06 82 SER A CA 1
ATOM 653 C C . SER A 1 82 ? 7.269 9.861 -12.792 1.00 92.06 82 SER A C 1
ATOM 655 O O . SER A 1 82 ? 6.541 9.619 -11.828 1.00 92.06 82 SER A O 1
ATOM 657 N N . ASP A 1 83 ? 7.301 9.073 -13.869 1.00 94.00 83 ASP A N 1
ATOM 658 C CA . ASP A 1 83 ? 6.473 7.873 -14.004 1.00 94.00 83 ASP A CA 1
ATOM 659 C C . ASP A 1 83 ? 6.818 6.821 -12.941 1.00 94.00 83 ASP A C 1
ATOM 661 O O . ASP A 1 83 ? 5.930 6.213 -12.342 1.00 94.00 83 ASP A O 1
ATOM 665 N N . MET A 1 84 ? 8.103 6.621 -12.642 1.00 93.56 84 MET A N 1
ATOM 666 C CA . MET A 1 84 ? 8.531 5.705 -11.585 1.00 93.56 84 MET A CA 1
ATOM 667 C C . MET A 1 84 ? 8.056 6.164 -10.207 1.00 93.56 84 MET A C 1
ATOM 669 O O . MET A 1 84 ? 7.598 5.340 -9.415 1.00 93.56 84 MET A O 1
ATOM 673 N N . ASP A 1 85 ? 8.084 7.462 -9.921 1.00 94.12 85 ASP A N 1
ATOM 674 C CA . ASP A 1 85 ? 7.540 8.001 -8.677 1.00 94.12 85 ASP A CA 1
ATOM 675 C C . ASP A 1 85 ? 6.013 7.817 -8.582 1.00 94.12 85 ASP A C 1
ATOM 677 O O . ASP A 1 85 ? 5.495 7.496 -7.508 1.00 94.12 85 ASP A O 1
ATOM 681 N N . ILE A 1 86 ? 5.275 7.981 -9.690 1.00 95.12 86 ILE A N 1
ATOM 682 C CA . ILE A 1 86 ? 3.835 7.672 -9.754 1.00 95.12 86 ILE A CA 1
ATOM 683 C C . ILE A 1 86 ? 3.611 6.180 -9.478 1.00 95.12 86 ILE A C 1
ATOM 685 O O . ILE A 1 86 ? 2.778 5.822 -8.640 1.00 95.12 86 ILE A O 1
ATOM 689 N N . LEU A 1 87 ? 4.386 5.300 -10.116 1.00 95.81 87 LEU A N 1
ATOM 690 C CA . LEU A 1 87 ? 4.318 3.857 -9.899 1.00 95.81 87 LEU A CA 1
ATOM 691 C C . LEU A 1 87 ? 4.588 3.498 -8.434 1.00 95.81 87 LEU A C 1
ATOM 693 O O . LEU A 1 87 ? 3.855 2.702 -7.847 1.00 95.81 87 LEU A O 1
ATOM 697 N N . LEU A 1 88 ? 5.601 4.093 -7.804 1.00 95.25 88 LEU A N 1
ATOM 698 C CA . LEU A 1 88 ? 5.918 3.853 -6.395 1.00 95.25 88 LEU A CA 1
ATOM 699 C C . LEU A 1 88 ? 4.814 4.364 -5.457 1.00 95.25 88 LEU A C 1
ATOM 701 O O . LEU A 1 88 ? 4.518 3.714 -4.444 1.00 95.25 88 LEU A O 1
ATOM 705 N N . ALA A 1 89 ? 4.153 5.471 -5.806 1.00 95.50 89 ALA A N 1
ATOM 706 C CA . ALA A 1 89 ? 2.968 5.946 -5.099 1.00 95.50 89 ALA A CA 1
ATOM 707 C C . ALA A 1 89 ? 1.808 4.940 -5.220 1.00 95.50 89 ALA A C 1
ATOM 709 O O . ALA A 1 89 ? 1.192 4.596 -4.208 1.00 95.50 89 ALA A O 1
ATOM 710 N N . MET A 1 90 ? 1.567 4.382 -6.414 1.00 95.50 90 MET A N 1
ATOM 711 C CA . MET A 1 90 ? 0.570 3.323 -6.632 1.00 95.50 90 MET A CA 1
ATOM 712 C C . MET A 1 90 ? 0.893 2.066 -5.816 1.00 95.50 90 MET A C 1
ATOM 714 O O . MET A 1 90 ? 0.027 1.551 -5.107 1.00 95.50 90 MET A O 1
ATOM 718 N N . VAL A 1 91 ? 2.144 1.592 -5.855 1.00 95.69 91 VAL A N 1
ATOM 719 C CA . VAL A 1 91 ? 2.610 0.433 -5.075 1.00 95.69 91 VAL A CA 1
ATOM 720 C C . VAL A 1 91 ? 2.362 0.656 -3.582 1.00 95.69 91 VAL A C 1
ATOM 722 O O . VAL A 1 91 ? 1.873 -0.243 -2.892 1.00 95.69 91 VAL A O 1
ATOM 725 N N . SER A 1 92 ? 2.656 1.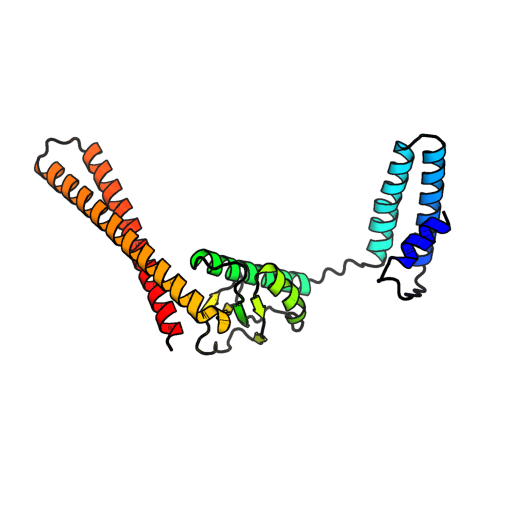857 -3.084 1.00 95.25 92 SER A N 1
ATOM 726 C CA . SER A 1 92 ? 2.431 2.231 -1.686 1.00 95.25 92 SER A CA 1
ATOM 727 C C . SER A 1 92 ? 0.945 2.223 -1.325 1.00 95.25 92 SER A C 1
ATOM 729 O O . SER A 1 92 ? 0.574 1.644 -0.300 1.00 95.25 92 SER A O 1
ATOM 731 N N . SER A 1 93 ? 0.080 2.774 -2.181 1.00 94.31 93 SER A N 1
ATOM 732 C CA . SER A 1 93 ? -1.375 2.743 -1.989 1.00 94.31 93 SER A CA 1
ATOM 733 C C . SER A 1 93 ? -1.929 1.320 -1.971 1.00 94.31 93 SER A C 1
ATOM 735 O O . SER A 1 93 ? -2.659 0.957 -1.047 1.00 94.31 93 SER A O 1
ATOM 737 N N . VAL A 1 94 ? -1.538 0.477 -2.932 1.00 93.88 94 VAL A N 1
ATOM 738 C CA . VAL A 1 94 ? -1.983 -0.924 -2.996 1.00 93.88 94 VAL A CA 1
ATOM 739 C C . VAL A 1 94 ? -1.531 -1.693 -1.754 1.00 93.88 94 VAL A C 1
ATOM 741 O O . VAL A 1 94 ? -2.333 -2.385 -1.126 1.00 93.88 94 VAL A O 1
ATOM 744 N N . ARG A 1 95 ? -0.265 -1.556 -1.342 1.00 94.19 95 ARG A N 1
ATOM 745 C CA . ARG A 1 95 ? 0.258 -2.218 -0.133 1.00 94.19 95 ARG A CA 1
ATOM 746 C C . ARG A 1 95 ? -0.432 -1.729 1.139 1.00 94.19 95 ARG A C 1
ATOM 748 O O . ARG A 1 95 ? -0.750 -2.552 1.995 1.00 94.19 95 ARG A O 1
ATOM 755 N N . SER A 1 96 ? -0.708 -0.429 1.239 1.00 92.56 96 SER A N 1
ATOM 756 C CA . SER A 1 96 ? -1.451 0.155 2.359 1.00 92.56 96 SER A CA 1
ATOM 757 C C . SER A 1 96 ? -2.849 -0.455 2.467 1.00 92.56 96 SER A C 1
ATOM 759 O O . SER A 1 96 ? -3.227 -0.941 3.532 1.00 92.56 96 SER A O 1
ATOM 761 N N . ILE A 1 97 ? -3.582 -0.549 1.353 1.00 89.25 97 ILE A N 1
ATOM 762 C CA . ILE A 1 97 ? -4.913 -1.173 1.320 1.00 89.25 97 ILE A CA 1
ATOM 763 C C . ILE A 1 97 ? -4.836 -2.652 1.700 1.00 89.25 97 ILE A C 1
ATOM 765 O O . ILE A 1 97 ? -5.616 -3.112 2.533 1.00 89.25 97 ILE A O 1
ATOM 769 N N . ARG A 1 98 ? -3.862 -3.400 1.164 1.00 90.56 98 ARG A N 1
ATOM 770 C CA . ARG A 1 98 ? -3.647 -4.803 1.557 1.00 90.56 98 ARG A CA 1
ATOM 771 C C . ARG A 1 98 ? -3.419 -4.943 3.053 1.00 90.56 98 ARG A C 1
ATOM 773 O O . ARG A 1 98 ? -3.982 -5.845 3.662 1.00 90.56 98 ARG A O 1
ATOM 780 N N . GLN A 1 99 ? -2.610 -4.068 3.642 1.00 91.31 99 GLN A N 1
ATOM 781 C CA . GLN A 1 99 ? -2.320 -4.099 5.069 1.00 91.31 99 GLN A CA 1
ATOM 782 C C . GLN A 1 99 ? -3.566 -3.776 5.899 1.00 91.31 99 GLN A C 1
ATOM 784 O O . GLN A 1 99 ? -3.880 -4.516 6.831 1.00 91.31 99 GLN A O 1
ATOM 789 N N . GLN A 1 100 ? -4.287 -2.710 5.542 1.00 84.94 100 GLN A N 1
ATOM 790 C CA . GLN A 1 100 ? -5.515 -2.291 6.224 1.00 84.94 100 GLN A CA 1
ATOM 791 C C . GLN A 1 100 ? -6.583 -3.390 6.186 1.00 84.94 100 GLN A C 1
ATOM 793 O O . GLN A 1 100 ? -7.219 -3.672 7.198 1.00 84.94 100 GLN A O 1
ATOM 798 N N . LEU A 1 101 ? -6.727 -4.060 5.043 1.00 83.38 101 LEU A N 1
ATOM 799 C CA . LEU A 1 101 ? -7.716 -5.116 4.822 1.00 83.38 101 LEU A CA 1
ATOM 800 C C . LEU A 1 101 ? -7.177 -6.533 5.098 1.00 83.38 101 LEU A C 1
ATOM 802 O O . LEU A 1 101 ? -7.863 -7.517 4.832 1.00 83.38 101 LEU A O 1
ATOM 806 N N . GLN A 1 102 ? -5.955 -6.657 5.629 1.00 84.81 102 GLN A N 1
ATOM 807 C CA . GLN A 1 102 ? -5.278 -7.927 5.945 1.00 84.81 102 GLN A CA 1
ATOM 808 C C . GLN A 1 102 ? -5.329 -8.957 4.798 1.00 84.81 102 GLN A C 1
ATOM 810 O O . GLN A 1 102 ? -5.625 -10.147 4.987 1.00 84.81 102 GLN A O 1
ATOM 815 N N . LEU A 1 103 ? -5.050 -8.486 3.584 1.00 86.50 103 LEU A N 1
ATOM 816 C CA . LEU A 1 103 ? -5.095 -9.279 2.360 1.00 86.50 103 LEU A CA 1
ATOM 817 C C . LEU A 1 103 ? -3.753 -9.947 2.075 1.00 86.50 103 LEU A C 1
ATOM 819 O O . LEU A 1 103 ? -2.702 -9.360 2.341 1.00 86.50 103 LEU A O 1
ATOM 823 N N . PRO A 1 104 ? -3.765 -11.163 1.504 1.00 87.88 104 PRO A N 1
ATOM 824 C CA . PRO A 1 104 ? -2.535 -11.816 1.089 1.00 87.88 104 PRO A CA 1
ATOM 825 C C . PRO A 1 104 ? -1.871 -11.036 -0.052 1.00 87.88 104 PRO A C 1
ATOM 827 O O . PRO A 1 104 ? -2.539 -10.419 -0.887 1.00 87.88 104 PRO A O 1
ATOM 830 N N . SER A 1 105 ? -0.542 -11.099 -0.113 1.00 88.44 105 SER A N 1
ATOM 831 C CA . SER A 1 105 ? 0.242 -10.491 -1.193 1.00 88.44 105 SER A CA 1
ATOM 832 C C . SER A 1 105 ? -0.024 -11.131 -2.557 1.00 88.44 105 SER A C 1
ATOM 834 O O . SER A 1 105 ? 0.194 -10.477 -3.567 1.00 88.44 105 SER A O 1
ATOM 836 N N . SER A 1 106 ? -0.519 -12.372 -2.595 1.00 89.12 106 SER A N 1
ATOM 837 C CA . SER A 1 106 ? -0.824 -13.113 -3.825 1.00 89.12 106 SER A CA 1
ATOM 838 C C . SER A 1 106 ? -2.126 -12.700 -4.517 1.00 89.12 106 SER A C 1
ATOM 840 O O . SER A 1 106 ? -2.285 -12.979 -5.700 1.00 89.12 106 SER A O 1
ATOM 842 N N . MET A 1 107 ? -3.065 -12.066 -3.806 1.00 89.81 107 MET A N 1
ATOM 843 C CA . MET A 1 107 ? -4.354 -11.655 -4.380 1.00 89.81 107 MET A CA 1
ATOM 844 C C . MET A 1 107 ? -4.128 -10.558 -5.417 1.00 89.81 107 MET A C 1
ATOM 846 O O . MET A 1 107 ? -3.449 -9.586 -5.110 1.00 89.81 107 MET A O 1
ATOM 850 N N . VAL A 1 108 ? -4.702 -10.662 -6.609 1.00 92.12 108 VAL A N 1
ATOM 851 C CA . VAL A 1 108 ? -4.505 -9.652 -7.658 1.00 92.12 108 VAL A CA 1
ATOM 852 C C . VAL A 1 108 ? -5.578 -8.567 -7.568 1.00 92.12 108 VAL A C 1
ATOM 854 O O . VAL A 1 108 ? -6.764 -8.857 -7.398 1.00 92.12 108 VAL A O 1
ATOM 857 N N . PHE A 1 109 ? -5.149 -7.312 -7.682 1.00 92.38 109 PHE A N 1
ATOM 858 C CA . PHE A 1 109 ? -6.037 -6.178 -7.936 1.00 92.38 109 PHE A CA 1
ATOM 859 C C . PHE A 1 109 ? -5.973 -5.796 -9.410 1.00 92.38 109 PHE A C 1
ATOM 861 O O . PHE A 1 109 ? -4.900 -5.851 -9.999 1.00 92.38 109 PHE A O 1
ATOM 868 N N . ARG A 1 110 ? -7.098 -5.365 -9.973 1.00 92.81 110 ARG A N 1
ATOM 869 C CA . ARG A 1 110 ? -7.216 -4.781 -11.312 1.00 92.81 110 ARG A CA 1
ATOM 870 C C . ARG A 1 110 ? -7.725 -3.359 -11.218 1.00 92.81 110 ARG A C 1
ATOM 872 O O . ARG A 1 110 ? -8.538 -3.068 -10.342 1.00 92.81 110 ARG A O 1
ATOM 879 N N . GLY A 1 111 ? -7.308 -2.484 -12.120 1.00 92.62 111 GLY A N 1
ATOM 880 C CA . GLY A 1 111 ? -7.827 -1.123 -12.103 1.00 92.62 111 GLY A CA 1
ATOM 881 C C . GLY A 1 111 ? -7.129 -0.149 -13.022 1.00 92.62 111 GLY A C 1
ATOM 882 O O . GLY A 1 111 ? -6.289 -0.545 -13.824 1.00 92.62 111 GLY A O 1
ATOM 883 N N . ALA A 1 112 ? -7.495 1.122 -12.897 1.00 94.19 112 ALA A N 1
ATOM 884 C CA . ALA A 1 112 ? -6.989 2.192 -13.741 1.00 94.19 112 ALA A CA 1
ATOM 885 C C . ALA A 1 112 ? -6.367 3.321 -12.914 1.00 94.19 112 ALA A C 1
ATOM 887 O O . ALA A 1 112 ? -6.828 3.664 -11.818 1.00 94.19 112 ALA A O 1
ATOM 888 N N . LEU A 1 113 ? -5.312 3.909 -13.466 1.00 94.81 113 LEU A N 1
ATOM 889 C CA . LEU A 1 113 ? -4.690 5.115 -12.941 1.00 94.81 113 LEU A CA 1
ATOM 890 C C . LEU A 1 113 ? -5.448 6.332 -13.474 1.00 94.81 113 LEU A C 1
ATOM 892 O O . LEU A 1 113 ? -5.556 6.495 -14.681 1.00 94.81 113 LEU A O 1
ATOM 896 N N . HIS A 1 114 ? -5.936 7.199 -12.590 1.00 94.19 114 HIS A N 1
ATOM 897 C CA . HIS A 1 114 ? -6.549 8.477 -12.952 1.00 94.19 114 HIS A CA 1
ATOM 898 C C . HIS A 1 114 ? -5.595 9.613 -12.574 1.00 94.19 114 HIS A C 1
ATOM 900 O O . HIS A 1 114 ? -5.577 10.058 -11.417 1.00 94.19 114 HIS A O 1
ATOM 906 N N . CYS A 1 115 ? -4.756 10.036 -13.517 1.00 91.81 115 CYS A N 1
ATOM 907 C CA . CYS A 1 115 ? -3.706 11.024 -13.287 1.00 91.81 115 CYS A CA 1
ATOM 908 C C . CYS A 1 115 ? -3.301 11.702 -14.599 1.00 91.81 115 CYS A C 1
ATOM 910 O O . CYS A 1 115 ? -3.018 11.016 -15.576 1.00 91.81 115 CYS A O 1
ATOM 912 N N . ASP A 1 116 ? -3.226 13.033 -14.595 1.00 91.44 116 ASP A N 1
ATOM 913 C CA . ASP A 1 116 ? -2.805 13.812 -15.769 1.00 91.44 116 ASP A CA 1
ATOM 914 C C . ASP A 1 116 ? -1.274 13.993 -15.847 1.00 91.44 116 ASP A C 1
ATOM 916 O O . ASP A 1 116 ? -0.757 14.473 -16.850 1.00 91.44 116 ASP A O 1
ATOM 920 N N . GLU A 1 117 ? -0.539 13.620 -14.790 1.00 89.88 117 GLU A N 1
ATOM 921 C CA . GLU A 1 117 ? 0.929 13.733 -14.708 1.00 89.88 117 GLU A CA 1
ATOM 922 C C . GLU A 1 117 ? 1.663 12.528 -15.322 1.00 89.88 117 GLU A C 1
ATOM 924 O O . GLU A 1 117 ? 2.884 12.570 -15.473 1.00 89.88 117 GLU A O 1
ATOM 929 N N . ALA A 1 118 ? 0.946 11.442 -15.622 1.00 90.19 118 ALA A N 1
ATOM 930 C CA . ALA A 1 118 ? 1.528 10.226 -16.181 1.00 90.19 118 ALA A CA 1
ATOM 931 C C . ALA A 1 118 ? 1.863 10.412 -17.666 1.00 90.19 118 ALA A C 1
ATOM 933 O O . ALA A 1 118 ? 1.079 10.993 -18.422 1.00 90.19 118 ALA A O 1
ATOM 934 N N . SER A 1 119 ? 3.011 9.889 -18.101 1.00 91.12 119 SER A N 1
ATOM 935 C CA . SER A 1 119 ? 3.375 9.933 -19.516 1.00 91.12 119 SER A CA 1
ATOM 936 C C . SER A 1 119 ? 2.485 9.023 -20.377 1.00 91.12 119 SER A C 1
ATOM 938 O O . SER A 1 119 ? 1.831 8.091 -19.902 1.00 91.12 119 SER A O 1
ATOM 940 N N . HIS A 1 120 ? 2.502 9.259 -21.690 1.00 88.75 120 HIS A N 1
ATOM 941 C CA . HIS A 1 120 ? 1.793 8.436 -22.674 1.00 88.75 120 HIS A CA 1
ATOM 942 C C . HIS A 1 120 ? 2.297 6.982 -22.737 1.00 88.75 120 HIS A C 1
ATOM 944 O O . HIS A 1 120 ? 1.563 6.104 -23.183 1.00 88.75 120 HIS A O 1
ATOM 950 N N . ASP A 1 121 ? 3.530 6.727 -22.291 1.00 87.94 121 ASP A N 1
ATOM 951 C CA . ASP A 1 121 ? 4.176 5.410 -22.313 1.00 87.94 121 ASP A CA 1
ATOM 952 C C . ASP A 1 121 ? 4.183 4.750 -20.920 1.00 87.94 121 ASP A C 1
ATOM 954 O O . ASP A 1 121 ? 4.836 3.731 -20.700 1.00 87.94 121 ASP A O 1
ATOM 958 N N . PHE A 1 122 ? 3.430 5.294 -19.953 1.00 92.88 122 PHE A N 1
ATOM 959 C CA . PHE A 1 122 ? 3.368 4.775 -18.582 1.00 92.88 122 PHE A CA 1
ATOM 960 C C . PHE A 1 122 ? 2.999 3.283 -18.529 1.00 92.88 122 PHE A C 1
ATOM 962 O O . PHE A 1 122 ? 3.504 2.534 -17.688 1.00 92.88 122 PHE A O 1
ATOM 969 N N . SER A 1 123 ? 2.161 2.816 -19.461 1.00 91.44 123 SER A N 1
ATOM 970 C CA . SER A 1 123 ? 1.734 1.416 -19.555 1.00 91.44 123 SER A CA 1
ATOM 971 C C . SER A 1 123 ? 2.892 0.424 -19.699 1.00 91.44 123 SER A C 1
ATOM 973 O O . SER A 1 123 ? 2.748 -0.726 -19.280 1.00 91.44 123 SER A O 1
ATOM 975 N N . ARG A 1 124 ? 4.071 0.845 -20.188 1.00 92.12 124 ARG A N 1
ATOM 976 C CA . ARG A 1 124 ? 5.266 -0.018 -20.222 1.00 92.12 124 ARG A CA 1
ATOM 977 C C . ARG A 1 124 ? 5.727 -0.464 -18.835 1.00 92.12 124 ARG A C 1
ATOM 979 O O . ARG A 1 124 ? 6.418 -1.471 -18.713 1.00 92.12 124 ARG A O 1
ATOM 986 N N . LEU A 1 125 ? 5.365 0.283 -17.788 1.00 93.62 125 LEU A N 1
ATOM 987 C CA . LEU A 1 125 ? 5.722 -0.013 -16.403 1.00 93.62 125 LEU A CA 1
ATOM 988 C C . LEU A 1 125 ? 4.745 -0.991 -15.728 1.00 93.62 125 LEU A C 1
ATOM 990 O O . LEU A 1 125 ? 4.982 -1.407 -14.591 1.00 93.62 125 LEU A O 1
ATOM 994 N N . ALA A 1 126 ? 3.673 -1.406 -16.413 1.00 93.06 126 ALA A N 1
ATOM 995 C CA . ALA A 1 126 ? 2.693 -2.353 -15.882 1.00 93.06 126 ALA A CA 1
ATOM 996 C C . ALA A 1 126 ? 3.310 -3.677 -15.372 1.00 93.06 126 ALA A C 1
ATOM 998 O O . ALA A 1 126 ? 2.915 -4.109 -14.286 1.00 93.06 126 ALA A O 1
ATOM 999 N N . PRO A 1 127 ? 4.313 -4.298 -16.036 1.00 95.06 127 PRO A N 1
ATOM 1000 C CA . PRO A 1 127 ? 4.968 -5.498 -15.507 1.00 95.06 127 PRO A CA 1
ATOM 1001 C C . PRO A 1 127 ? 5.655 -5.253 -14.157 1.00 95.06 127 PRO A C 1
ATOM 1003 O O . PRO A 1 127 ? 5.497 -6.039 -13.224 1.00 95.06 127 PRO A O 1
ATOM 1006 N N . VAL A 1 128 ? 6.343 -4.115 -14.011 1.00 93.56 128 VAL A N 1
ATOM 1007 C CA . VAL A 1 128 ? 7.019 -3.727 -12.761 1.00 93.56 128 VAL A CA 1
ATOM 1008 C C . VAL A 1 128 ? 5.997 -3.512 -11.645 1.00 93.56 128 VAL A C 1
ATOM 1010 O O . VAL A 1 128 ? 6.175 -3.983 -10.519 1.00 93.56 128 VAL A O 1
ATOM 1013 N N . LEU A 1 129 ? 4.892 -2.834 -11.955 1.00 94.62 129 LEU A N 1
ATOM 1014 C CA . LEU A 1 129 ? 3.796 -2.619 -11.016 1.00 94.62 129 LEU A CA 1
ATOM 1015 C C . LEU A 1 129 ? 3.160 -3.947 -10.568 1.00 94.62 129 LEU A C 1
ATOM 1017 O O . LEU A 1 129 ? 2.904 -4.146 -9.373 1.00 94.62 129 LEU A O 1
ATOM 1021 N N . PHE A 1 130 ? 2.964 -4.882 -11.500 1.00 95.12 130 PHE A N 1
ATOM 1022 C CA . PHE A 1 130 ? 2.447 -6.212 -11.200 1.00 95.12 130 PHE A CA 1
ATOM 1023 C C . PHE A 1 130 ? 3.397 -7.001 -10.295 1.00 95.12 130 PHE A C 1
ATOM 1025 O O . PHE A 1 130 ? 2.958 -7.608 -9.315 1.00 95.12 130 PHE A O 1
ATOM 1032 N N . ASP A 1 131 ? 4.701 -6.958 -10.545 1.00 94.31 131 ASP A N 1
ATOM 1033 C CA . ASP A 1 131 ? 5.679 -7.661 -9.717 1.00 94.31 131 ASP A CA 1
ATOM 1034 C C . ASP A 1 131 ? 5.769 -7.091 -8.301 1.00 94.31 131 ASP A C 1
ATOM 1036 O O . ASP A 1 131 ? 5.790 -7.848 -7.326 1.00 94.31 131 ASP A O 1
ATOM 1040 N N . LEU A 1 132 ? 5.741 -5.763 -8.164 1.00 94.50 132 LEU A N 1
ATOM 1041 C CA . LEU A 1 132 ? 5.890 -5.099 -6.870 1.00 94.50 132 LEU A CA 1
ATOM 1042 C C . LEU A 1 132 ? 4.624 -5.118 -6.006 1.00 94.50 132 LEU A C 1
ATOM 1044 O O . LEU A 1 132 ? 4.735 -5.083 -4.771 1.00 94.50 132 LEU A O 1
ATOM 1048 N N . ALA A 1 133 ? 3.434 -5.123 -6.613 1.00 94.62 133 ALA A N 1
ATOM 1049 C CA . ALA A 1 133 ? 2.172 -4.932 -5.893 1.00 94.62 133 ALA A CA 1
ATOM 1050 C C . ALA A 1 133 ? 1.069 -5.951 -6.220 1.00 94.62 133 ALA A C 1
ATOM 1052 O O . ALA A 1 133 ? 0.009 -5.896 -5.584 1.00 94.62 133 ALA A O 1
ATOM 1053 N N . LYS A 1 134 ? 1.293 -6.871 -7.171 1.00 95.19 134 LYS A N 1
ATOM 1054 C CA . LYS A 1 134 ? 0.255 -7.747 -7.753 1.00 95.19 134 LYS A CA 1
ATOM 1055 C C . LYS A 1 134 ? -0.970 -6.936 -8.167 1.00 95.19 134 LYS A C 1
ATOM 1057 O O . LYS A 1 134 ? -2.099 -7.230 -7.772 1.00 95.19 134 LYS A O 1
ATOM 1062 N N . PHE A 1 135 ? -0.695 -5.853 -8.887 1.00 94.94 135 PHE A N 1
ATOM 1063 C CA . PHE A 1 135 ? -1.684 -4.947 -9.446 1.00 94.94 135 PHE A CA 1
ATOM 1064 C C . PHE A 1 135 ? -1.587 -4.987 -10.970 1.00 94.94 135 PHE A C 1
ATOM 1066 O O . PHE A 1 135 ? -0.518 -4.771 -11.532 1.00 94.94 135 PHE A O 1
ATOM 1073 N N . ASP A 1 136 ? -2.704 -5.294 -11.605 1.00 94.75 136 ASP A N 1
ATOM 1074 C CA . ASP A 1 136 ? -2.884 -5.419 -13.042 1.00 94.75 136 ASP A CA 1
ATOM 1075 C C . ASP A 1 136 ? -3.526 -4.121 -13.559 1.00 94.75 136 ASP A C 1
ATOM 1077 O O . ASP A 1 136 ? -4.697 -3.823 -13.289 1.00 94.75 136 ASP A O 1
ATOM 1081 N N . LEU A 1 137 ? -2.696 -3.290 -14.194 1.00 94.69 137 LEU A N 1
ATOM 1082 C CA . LEU A 1 137 ? -3.077 -1.974 -14.696 1.00 94.69 137 LEU A CA 1
ATOM 1083 C C . LEU A 1 137 ? -3.795 -2.127 -16.033 1.00 94.69 137 LEU A C 1
ATOM 1085 O O . LEU A 1 137 ? -3.190 -2.525 -17.023 1.00 94.69 137 LEU A O 1
ATOM 1089 N N . LEU A 1 138 ? -5.073 -1.766 -16.046 1.00 92.31 138 LEU A N 1
ATOM 1090 C CA . LEU A 1 138 ? -5.914 -1.825 -17.232 1.00 92.31 138 LEU A CA 1
ATOM 1091 C C . LEU A 1 138 ? -5.650 -0.622 -18.136 1.00 92.31 138 LEU A C 1
ATOM 1093 O O . LEU A 1 138 ? -5.363 -0.787 -19.316 1.00 92.31 138 LEU A O 1
ATOM 1097 N N . GLU A 1 139 ? -5.741 0.586 -17.575 1.00 91.62 139 GLU A N 1
ATOM 1098 C CA . GLU A 1 139 ? -5.678 1.834 -18.337 1.00 91.62 139 GLU A CA 1
ATOM 1099 C C . GLU A 1 139 ? -5.101 2.985 -17.502 1.00 91.62 139 GLU A C 1
ATOM 1101 O O . GLU A 1 139 ? -5.167 2.988 -16.266 1.00 91.62 139 GLU A O 1
ATOM 1106 N N . VAL A 1 140 ? -4.564 3.985 -18.202 1.00 92.00 140 VAL A N 1
ATOM 1107 C CA . VAL A 1 140 ? -4.222 5.300 -17.654 1.00 92.00 140 VAL A CA 1
ATOM 1108 C C . VAL A 1 140 ? -5.193 6.304 -18.257 1.00 92.00 140 VAL A C 1
ATOM 1110 O O . VAL A 1 140 ? -5.298 6.428 -19.474 1.00 92.00 140 VAL A O 1
ATOM 1113 N N . ILE A 1 141 ? -5.940 6.981 -17.397 1.00 91.38 141 ILE A N 1
ATOM 1114 C CA . ILE A 1 141 ? -7.057 7.849 -17.752 1.00 91.38 141 ILE A CA 1
ATOM 1115 C C . ILE A 1 141 ? -6.805 9.224 -17.126 1.00 91.38 141 ILE A C 1
ATOM 1117 O O . ILE A 1 141 ? -6.167 9.340 -16.077 1.00 91.38 141 ILE A O 1
ATOM 1121 N N . SER A 1 142 ? -7.330 10.280 -17.745 1.00 87.50 142 SER A N 1
ATOM 1122 C CA . SER A 1 142 ? -7.288 11.620 -17.157 1.00 87.50 142 SER A CA 1
ATOM 1123 C C . SER A 1 142 ? -8.028 11.677 -15.813 1.00 87.50 142 SER A C 1
ATOM 1125 O O . SER A 1 142 ? -9.018 10.966 -15.590 1.00 87.50 142 SER A O 1
ATOM 1127 N N . HIS A 1 143 ? -7.544 12.533 -14.912 1.00 86.12 143 HIS A N 1
ATOM 1128 C CA . HIS A 1 143 ? -8.020 12.650 -13.534 1.00 86.12 143 HIS A CA 1
ATOM 1129 C C . HIS A 1 143 ? -9.534 12.899 -13.428 1.00 86.12 143 HIS A C 1
ATOM 1131 O O . HIS A 1 143 ? -10.203 12.312 -12.571 1.00 86.12 143 HIS A O 1
ATOM 1137 N N . ASP A 1 144 ? -10.082 13.712 -14.334 1.00 83.69 144 ASP A N 1
ATOM 1138 C CA . ASP A 1 144 ? -11.484 14.145 -14.318 1.00 83.69 144 ASP A CA 1
ATOM 1139 C C . ASP A 1 144 ? -12.475 13.068 -14.780 1.00 83.69 144 ASP A C 1
ATOM 1141 O O . ASP A 1 144 ? -13.688 13.215 -14.606 1.00 83.69 144 ASP A O 1
ATOM 1145 N N . HIS A 1 145 ? -11.991 11.953 -15.335 1.00 83.75 145 HIS A N 1
ATOM 1146 C CA . HIS A 1 145 ? -12.877 10.882 -15.774 1.00 83.75 145 HIS A CA 1
ATOM 1147 C C . HIS A 1 145 ? -13.559 10.194 -14.589 1.00 83.75 145 HIS A C 1
ATOM 1149 O O . HIS A 1 145 ? -12.955 9.927 -13.540 1.00 83.75 145 HIS A O 1
ATOM 1155 N N . ALA A 1 146 ? -14.841 9.885 -14.786 1.00 80.88 146 ALA A N 1
ATOM 1156 C CA . ALA A 1 146 ? -15.643 9.159 -13.817 1.00 80.88 146 ALA A CA 1
ATOM 1157 C C . ALA A 1 146 ? -15.090 7.744 -13.615 1.00 80.88 146 ALA A C 1
ATOM 1159 O O . ALA A 1 146 ? -14.723 7.055 -14.568 1.00 80.88 146 ALA A O 1
ATOM 1160 N N . VAL A 1 147 ? -15.050 7.310 -12.358 1.00 80.81 147 VAL A N 1
ATOM 1161 C CA . VAL A 1 147 ? -14.652 5.946 -12.018 1.00 80.81 147 VAL A CA 1
ATOM 1162 C C . VAL A 1 147 ? -15.843 5.013 -12.275 1.00 80.81 147 VAL A C 1
ATOM 1164 O O . VAL A 1 147 ? -16.947 5.323 -11.818 1.00 80.81 147 VAL A O 1
ATOM 1167 N N . PRO A 1 148 ? -15.655 3.886 -12.987 1.00 74.06 148 PRO A N 1
ATOM 1168 C CA . PRO A 1 148 ? -16.715 2.904 -13.186 1.00 74.06 148 PRO A CA 1
ATOM 1169 C C . PRO A 1 148 ? -17.260 2.366 -11.856 1.00 74.06 148 PRO A C 1
ATOM 1171 O O . PRO A 1 148 ? -16.536 2.261 -10.863 1.00 74.06 148 PRO A O 1
ATOM 1174 N N . SER A 1 149 ? -18.538 1.983 -11.835 1.00 71.38 149 SER A N 1
ATOM 1175 C CA . SER A 1 149 ? -19.152 1.378 -10.650 1.00 71.38 149 SER A CA 1
ATOM 1176 C C . SER A 1 149 ? -18.456 0.066 -10.259 1.00 71.38 149 SER A C 1
ATOM 1178 O O . SER A 1 149 ? -17.990 -0.697 -11.107 1.00 71.38 149 SER A O 1
ATOM 1180 N N . GLY A 1 150 ? -18.370 -0.195 -8.952 1.00 72.94 150 GLY A N 1
ATOM 1181 C CA . GLY A 1 150 ? -17.742 -1.405 -8.408 1.00 72.94 150 GLY A CA 1
ATOM 1182 C C . GLY A 1 150 ? -16.214 -1.352 -8.276 1.00 72.94 150 GLY A C 1
ATOM 1183 O O . GLY A 1 150 ? -15.606 -2.376 -7.955 1.00 72.94 150 GLY A O 1
ATOM 1184 N N . PHE A 1 151 ? -15.592 -0.190 -8.504 1.00 80.56 151 PHE A N 1
ATOM 1185 C CA . PHE A 1 151 ? -14.193 0.066 -8.161 1.00 80.56 151 PHE A CA 1
ATOM 1186 C C . PHE A 1 151 ? -14.091 0.884 -6.873 1.00 80.56 151 PHE A C 1
ATOM 1188 O O . PHE A 1 151 ? -14.735 1.919 -6.719 1.00 80.56 151 PHE A O 1
ATOM 1195 N N . THR A 1 152 ? -13.216 0.456 -5.970 1.00 82.75 152 THR A N 1
ATOM 1196 C CA . THR A 1 152 ? -12.791 1.253 -4.821 1.00 82.75 152 THR A CA 1
ATOM 1197 C C . THR A 1 152 ? -11.783 2.293 -5.290 1.00 82.75 152 THR A C 1
ATOM 1199 O O . THR A 1 152 ? -10.862 1.976 -6.039 1.00 82.75 152 THR A O 1
ATOM 1202 N N . VAL A 1 153 ? -11.926 3.536 -4.841 1.00 88.00 153 VAL A N 1
ATOM 1203 C CA . VAL A 1 153 ? -11.019 4.629 -5.209 1.00 88.00 153 VAL A CA 1
ATOM 1204 C C . VAL A 1 153 ? -10.066 4.914 -4.061 1.00 88.00 153 VAL A C 1
ATOM 1206 O O . VAL A 1 153 ? -10.504 5.079 -2.922 1.00 88.00 153 VAL A O 1
ATOM 1209 N N . CYS A 1 154 ? -8.771 5.030 -4.350 1.00 88.12 154 CYS A N 1
ATOM 1210 C CA . CYS A 1 154 ? -7.803 5.525 -3.380 1.00 88.12 154 CYS A CA 1
ATOM 1211 C C . CYS A 1 154 ? -6.955 6.674 -3.945 1.00 88.12 154 CYS A C 1
ATOM 1213 O O . CYS A 1 154 ? -6.562 6.639 -5.111 1.00 88.12 154 CYS A O 1
ATOM 1215 N N . PRO A 1 155 ? -6.673 7.716 -3.147 1.00 90.69 155 PRO A N 1
ATOM 1216 C CA . PRO A 1 155 ? -5.785 8.790 -3.570 1.00 90.69 155 PRO A CA 1
ATOM 1217 C C . PRO A 1 155 ? -4.334 8.299 -3.657 1.00 90.69 155 PRO A C 1
ATOM 1219 O O . PRO A 1 155 ? -3.915 7.408 -2.908 1.00 90.69 155 PRO A O 1
ATOM 1222 N N . LEU A 1 156 ? -3.553 8.907 -4.549 1.00 91.31 156 LEU A N 1
ATOM 1223 C CA . LEU A 1 156 ? -2.113 8.689 -4.624 1.00 91.31 156 LEU A CA 1
ATOM 1224 C C . LEU A 1 156 ? -1.376 9.615 -3.643 1.00 91.31 156 LEU A C 1
ATOM 1226 O O . LEU A 1 156 ? -1.602 10.827 -3.650 1.00 91.31 156 LEU A O 1
ATOM 1230 N N . PRO A 1 157 ? -0.488 9.080 -2.788 1.00 87.75 157 PRO A N 1
ATOM 1231 C CA . PRO A 1 157 ? 0.300 9.886 -1.868 1.00 87.75 157 PRO A CA 1
ATOM 1232 C C . PRO A 1 157 ? 1.127 10.947 -2.597 1.00 87.75 157 PRO A C 1
ATOM 1234 O O . PRO A 1 157 ? 1.906 10.625 -3.489 1.00 87.75 157 PRO A O 1
ATOM 1237 N N . GLY A 1 158 ? 0.977 12.207 -2.182 1.00 85.75 158 GLY A N 1
ATOM 1238 C CA . GLY A 1 158 ? 1.803 13.318 -2.662 1.00 85.75 158 GLY A CA 1
ATOM 1239 C C . GLY A 1 158 ? 1.559 13.742 -4.113 1.00 85.75 158 GLY A C 1
ATOM 1240 O O . GLY A 1 158 ? 2.349 14.527 -4.626 1.00 85.75 158 GLY A O 1
ATOM 1241 N N . ARG A 1 159 ? 0.499 13.250 -4.769 1.00 86.25 159 ARG A N 1
ATOM 1242 C CA . ARG A 1 159 ? 0.211 13.532 -6.183 1.00 86.25 159 ARG A CA 1
ATOM 1243 C C . ARG A 1 159 ? -1.254 13.852 -6.422 1.00 86.25 159 ARG A C 1
ATOM 1245 O O . ARG A 1 159 ? -2.124 13.385 -5.684 1.00 86.25 159 ARG A O 1
ATOM 1252 N N . ASN A 1 160 ? -1.534 14.603 -7.487 1.00 87.19 160 ASN A N 1
ATOM 1253 C CA . ASN A 1 160 ? -2.903 14.853 -7.922 1.00 87.19 160 ASN A CA 1
ATOM 1254 C C . ASN A 1 160 ? -3.402 13.694 -8.798 1.00 87.19 160 ASN A C 1
ATOM 1256 O O . ASN A 1 160 ? -3.535 13.789 -10.016 1.00 87.19 160 ASN A O 1
ATOM 1260 N N . GLY A 1 161 ? -3.619 12.545 -8.164 1.00 90.31 161 GLY A N 1
ATOM 1261 C CA . GLY A 1 161 ? -4.053 11.336 -8.846 1.00 90.31 161 GLY A CA 1
ATOM 1262 C C . GLY A 1 161 ? -4.799 10.391 -7.921 1.00 90.31 161 GLY A C 1
ATOM 1263 O O . GLY A 1 161 ? -4.682 10.454 -6.694 1.00 90.31 161 GLY A O 1
ATOM 1264 N N . ARG A 1 162 ? -5.585 9.500 -8.518 1.00 92.94 162 ARG A N 1
ATOM 1265 C CA . ARG A 1 162 ? -6.311 8.451 -7.800 1.00 92.94 162 ARG A CA 1
ATOM 1266 C C . ARG A 1 162 ? -6.229 7.135 -8.557 1.00 92.94 162 ARG A C 1
ATOM 1268 O O . ARG A 1 162 ? -6.150 7.114 -9.779 1.00 92.94 162 ARG A O 1
ATOM 1275 N N . LEU A 1 163 ? -6.254 6.039 -7.820 1.00 93.44 163 LEU A N 1
ATOM 1276 C CA . LEU A 1 163 ? -6.251 4.687 -8.349 1.00 93.44 163 LEU A CA 1
ATOM 1277 C C . LEU A 1 163 ? -7.641 4.094 -8.145 1.00 93.44 163 LEU A C 1
ATOM 1279 O O . LEU A 1 163 ? -8.155 4.088 -7.023 1.00 93.44 163 LEU A O 1
ATOM 1283 N N . SER A 1 164 ? -8.250 3.609 -9.221 1.00 92.75 164 SER A N 1
ATOM 1284 C CA . SER A 1 164 ? -9.420 2.744 -9.125 1.00 92.75 164 SER A CA 1
ATOM 1285 C C . SER A 1 164 ? -8.936 1.308 -8.947 1.00 92.75 164 SER A C 1
ATOM 1287 O O . SER A 1 164 ? -7.981 0.885 -9.593 1.00 92.75 164 SER A O 1
ATOM 1289 N N . LEU A 1 165 ? -9.537 0.564 -8.022 1.00 90.50 165 LEU A N 1
ATOM 1290 C CA . LEU A 1 165 ? -9.142 -0.801 -7.693 1.00 90.50 165 LEU A CA 1
ATOM 1291 C C . LEU A 1 165 ? -10.378 -1.690 -7.638 1.00 90.50 165 LEU A C 1
ATOM 1293 O O . LEU A 1 165 ? -11.367 -1.365 -6.988 1.00 90.50 165 LEU A O 1
ATOM 1297 N N . LYS A 1 166 ? -10.285 -2.861 -8.246 1.00 89.06 166 LYS A N 1
ATOM 1298 C CA . LYS A 1 166 ? -11.255 -3.940 -8.138 1.00 89.06 166 LYS A CA 1
ATOM 1299 C C . LYS A 1 166 ? -10.500 -5.237 -7.897 1.00 89.06 166 LYS A C 1
ATOM 1301 O O . LYS A 1 166 ? -9.429 -5.472 -8.451 1.00 89.06 166 LYS A O 1
ATOM 1306 N N . ILE A 1 167 ? -11.041 -6.080 -7.035 1.00 85.75 167 ILE A N 1
ATOM 1307 C CA . ILE A 1 167 ? -10.483 -7.411 -6.796 1.00 85.75 167 ILE A CA 1
ATOM 1308 C C . ILE A 1 167 ? -10.918 -8.315 -7.938 1.00 85.75 167 ILE A C 1
ATOM 1310 O O . ILE A 1 167 ? -12.067 -8.249 -8.373 1.00 85.75 167 ILE A O 1
ATOM 1314 N N . GLU A 1 168 ? -10.008 -9.154 -8.420 1.00 83.06 168 GLU A N 1
ATOM 1315 C CA . GLU A 1 168 ? -10.356 -10.154 -9.423 1.00 83.06 168 GLU A CA 1
ATOM 1316 C C . GLU A 1 168 ? -11.487 -11.064 -8.912 1.00 83.06 168 GLU A C 1
ATOM 1318 O O . GLU A 1 168 ? -11.465 -11.523 -7.766 1.00 83.06 168 GLU A O 1
ATOM 1323 N N . ASP A 1 169 ? -12.488 -1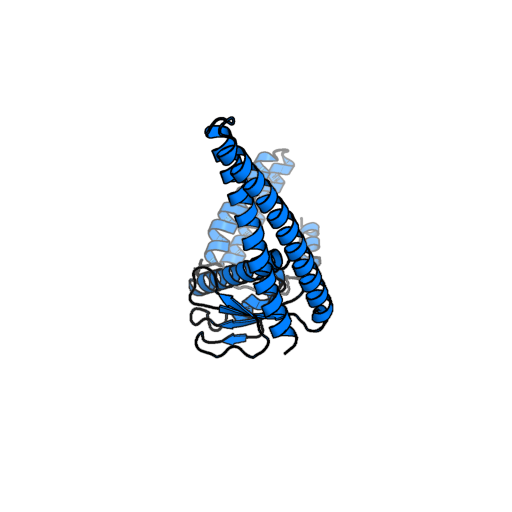1.323 -9.759 1.00 80.38 169 ASP A N 1
ATOM 1324 C CA . ASP A 1 169 ? -13.731 -11.987 -9.344 1.00 80.38 169 ASP A CA 1
ATOM 1325 C C . ASP A 1 169 ? -13.489 -13.392 -8.758 1.00 80.38 169 ASP A C 1
ATOM 1327 O O . ASP A 1 169 ? -14.220 -13.825 -7.866 1.00 80.38 169 ASP A O 1
ATOM 1331 N N . SER A 1 170 ? -12.405 -14.058 -9.173 1.00 81.88 170 SER A N 1
ATOM 1332 C CA . SER A 1 170 ? -11.936 -15.340 -8.629 1.00 81.88 170 SER A CA 1
ATOM 1333 C C . SER A 1 170 ? -11.651 -15.299 -7.123 1.00 81.88 170 SER A C 1
ATOM 1335 O O . SER A 1 170 ? -11.856 -16.297 -6.435 1.00 81.88 170 SER A O 1
ATOM 1337 N N . TYR A 1 171 ? -11.228 -14.151 -6.588 1.00 82.75 171 TYR A N 1
ATOM 1338 C CA . TYR A 1 171 ? -10.919 -13.974 -5.168 1.00 82.75 171 TYR A CA 1
ATOM 1339 C C . TYR A 1 171 ? -12.037 -13.273 -4.380 1.00 82.75 171 TYR A C 1
ATOM 1341 O O . TYR A 1 171 ? -11.872 -13.006 -3.184 1.00 82.75 171 TYR A O 1
ATOM 1349 N N . ARG A 1 172 ? -13.178 -12.961 -5.010 1.00 81.44 172 ARG A N 1
ATOM 1350 C CA . ARG A 1 172 ? -14.252 -12.169 -4.387 1.00 81.44 172 ARG A CA 1
ATOM 1351 C C . ARG A 1 172 ? -14.856 -12.859 -3.162 1.00 81.44 172 ARG A C 1
ATOM 1353 O O . ARG A 1 172 ? -15.032 -12.212 -2.133 1.00 81.44 172 ARG A O 1
ATOM 1360 N N . SER A 1 173 ? -15.133 -14.163 -3.232 1.00 83.00 173 SER A N 1
ATOM 1361 C CA . SER A 1 173 ? -15.687 -14.929 -2.101 1.00 83.00 173 SER A CA 1
ATOM 1362 C C . SER A 1 173 ? -14.746 -14.932 -0.896 1.00 83.00 173 SER A C 1
ATOM 1364 O O . SER A 1 173 ? -15.158 -14.675 0.239 1.00 83.00 173 SER A O 1
ATOM 1366 N N . ASP A 1 174 ? -13.460 -15.163 -1.154 1.00 83.56 174 ASP A N 1
ATOM 1367 C CA . ASP A 1 174 ? -12.419 -15.194 -0.134 1.00 83.56 174 ASP A CA 1
ATOM 1368 C C . ASP A 1 174 ? -12.248 -13.821 0.507 1.00 83.56 174 ASP A C 1
ATOM 1370 O O . ASP A 1 174 ? -12.144 -13.717 1.732 1.00 83.56 174 ASP A O 1
ATOM 1374 N N . PHE A 1 175 ? -12.280 -12.763 -0.302 1.00 83.62 175 PHE A N 1
ATOM 1375 C CA . PHE A 1 175 ? -12.234 -11.388 0.171 1.00 83.62 175 PHE A CA 1
ATOM 1376 C C . PHE A 1 175 ? -13.413 -11.048 1.087 1.00 83.62 175 PHE A C 1
ATOM 1378 O O . PHE A 1 175 ? -13.201 -10.581 2.207 1.00 83.62 175 PHE A O 1
ATOM 1385 N N . VAL A 1 176 ? -14.645 -11.343 0.659 1.00 86.06 176 VAL A N 1
ATOM 1386 C CA . VAL A 1 176 ? -15.856 -11.093 1.456 1.00 86.06 176 VAL A CA 1
ATOM 1387 C C . VAL A 1 176 ? -15.790 -11.848 2.785 1.00 86.06 176 VAL A C 1
ATOM 1389 O O . VAL A 1 176 ? -16.027 -11.258 3.840 1.00 86.06 176 VAL A O 1
ATOM 1392 N N . SER A 1 177 ? -15.377 -13.120 2.773 1.00 87.25 177 SER A N 1
ATOM 1393 C CA . SER A 1 177 ? -15.232 -13.908 4.005 1.00 87.25 177 SER A CA 1
ATOM 1394 C C . SER A 1 177 ? -14.202 -13.308 4.976 1.00 87.25 177 SER A C 1
ATOM 1396 O O . SER A 1 177 ? -14.379 -13.347 6.200 1.00 87.25 177 SER A O 1
ATOM 1398 N N . ARG A 1 178 ? -13.125 -12.709 4.446 1.00 86.56 178 ARG A N 1
ATOM 1399 C CA . ARG A 1 178 ? -12.090 -12.030 5.237 1.00 86.56 178 ARG A CA 1
ATOM 1400 C C . ARG A 1 178 ? -12.609 -10.727 5.820 1.00 86.56 178 ARG A C 1
ATOM 1402 O O . ARG A 1 178 ? -12.432 -10.526 7.020 1.00 86.56 178 ARG A O 1
ATOM 1409 N N . LEU A 1 179 ? -13.283 -9.895 5.028 1.00 87.38 179 LEU A N 1
ATOM 1410 C CA . LEU A 1 179 ? -13.910 -8.667 5.519 1.00 87.38 179 LEU A CA 1
ATOM 1411 C C . LEU A 1 179 ? -14.924 -8.959 6.625 1.00 87.38 179 LEU A C 1
ATOM 1413 O O . LEU A 1 179 ? -14.874 -8.323 7.673 1.00 87.38 179 LEU A O 1
ATOM 1417 N N . GLN A 1 180 ? -15.771 -9.976 6.461 1.00 89.62 180 GLN A N 1
ATOM 1418 C CA . GLN A 1 180 ? -16.709 -10.401 7.504 1.00 89.62 180 GLN A CA 1
ATOM 1419 C C . GLN A 1 180 ? -15.985 -10.833 8.788 1.00 89.62 180 GLN A C 1
ATOM 1421 O O . GLN A 1 180 ? -16.386 -10.462 9.892 1.00 89.62 180 GLN A O 1
ATOM 1426 N N . ARG A 1 181 ? -14.878 -11.580 8.668 1.00 90.69 181 ARG A N 1
ATOM 1427 C CA . ARG A 1 181 ? -14.055 -11.973 9.823 1.00 90.69 181 ARG A CA 1
ATOM 1428 C C . ARG A 1 181 ? -13.396 -10.766 10.498 1.00 90.69 181 ARG A C 1
ATOM 1430 O O . ARG A 1 181 ? -13.306 -10.748 11.724 1.00 90.69 181 ARG A O 1
ATOM 1437 N N . LEU A 1 182 ? -12.921 -9.790 9.726 1.00 89.25 182 LEU A N 1
ATOM 1438 C CA . LEU A 1 182 ? -12.334 -8.553 10.247 1.00 89.25 182 LEU A CA 1
ATOM 1439 C C . LEU A 1 182 ? -13.372 -7.699 10.962 1.00 89.25 182 LEU A C 1
ATOM 1441 O O . LEU A 1 182 ? -13.121 -7.271 12.086 1.00 89.25 182 LEU A O 1
ATOM 1445 N N . MET A 1 183 ? -14.547 -7.537 10.356 1.00 91.50 183 MET A N 1
ATOM 1446 C CA . MET A 1 183 ? -15.677 -6.830 10.945 1.00 91.50 183 MET A CA 1
ATOM 1447 C C . MET A 1 183 ? -16.034 -7.441 12.299 1.00 91.50 183 MET A C 1
ATOM 1449 O O . MET A 1 183 ? -16.005 -6.737 13.303 1.00 91.50 183 MET A O 1
ATOM 1453 N N . LYS A 1 184 ? -16.224 -8.767 12.358 1.00 94.12 184 LYS A N 1
ATOM 1454 C CA . LYS A 1 184 ? -16.527 -9.476 13.609 1.00 94.12 184 LYS A CA 1
ATOM 1455 C C . LYS A 1 184 ? -15.449 -9.266 14.678 1.00 94.12 184 LYS A C 1
ATOM 1457 O O . LYS A 1 184 ? -15.766 -8.988 15.830 1.00 94.12 184 LYS A O 1
ATOM 1462 N N . LYS A 1 185 ? -14.165 -9.358 14.309 1.00 93.50 185 LYS A N 1
ATOM 1463 C CA . LYS A 1 185 ? -13.052 -9.101 15.243 1.00 93.50 185 LYS A CA 1
ATOM 1464 C C . LYS A 1 185 ? -13.052 -7.660 15.762 1.00 93.50 185 LYS A C 1
ATOM 1466 O O . LYS A 1 185 ? -12.733 -7.439 16.929 1.00 93.50 185 LYS A O 1
ATOM 1471 N N . SER A 1 186 ? -13.368 -6.687 14.908 1.00 92.44 186 SER A N 1
ATOM 1472 C CA . SER A 1 186 ? -13.413 -5.276 15.300 1.00 92.44 186 SER A CA 1
ATOM 1473 C C . SER A 1 186 ? -14.641 -4.971 16.174 1.00 92.44 186 SER A C 1
ATOM 1475 O O . SER A 1 186 ? -14.508 -4.272 17.179 1.00 92.44 186 SER A O 1
ATOM 1477 N N . GLU A 1 187 ? -15.792 -5.602 15.913 1.00 94.00 187 GLU A N 1
ATOM 1478 C CA . GLU A 1 187 ? -16.981 -5.565 16.783 1.00 94.00 187 GLU A CA 1
ATOM 1479 C C . GLU A 1 187 ? -16.688 -6.148 18.176 1.00 94.00 187 GLU A C 1
ATOM 1481 O O . GLU A 1 187 ? -16.905 -5.480 19.189 1.00 94.00 187 GLU A O 1
ATOM 1486 N N . GLU A 1 188 ? -16.106 -7.351 18.245 1.00 95.44 188 GLU A N 1
ATOM 1487 C CA . GLU A 1 188 ? -15.714 -7.996 19.508 1.00 95.44 188 GLU A CA 1
ATOM 1488 C C . GLU A 1 188 ? -14.724 -7.131 20.305 1.00 95.44 188 GLU A C 1
ATOM 1490 O O . GLU A 1 188 ? -14.853 -6.971 21.526 1.00 95.44 188 GLU A O 1
ATOM 1495 N N . ARG A 1 189 ? -13.747 -6.526 19.615 1.00 94.38 189 ARG A N 1
ATOM 1496 C CA . ARG A 1 189 ? -12.793 -5.588 20.215 1.00 94.38 189 ARG A CA 1
ATOM 1497 C C . ARG A 1 189 ? -13.504 -4.344 20.741 1.00 94.38 189 ARG A C 1
ATOM 1499 O O . ARG A 1 189 ? -13.220 -3.927 21.866 1.00 94.38 189 ARG A O 1
ATOM 1506 N N . SER A 1 190 ? -14.412 -3.757 19.965 1.00 94.75 190 SER A N 1
ATOM 1507 C CA . SER A 1 190 ? -15.183 -2.593 20.398 1.00 94.75 190 SER A CA 1
ATOM 1508 C C . SER A 1 190 ? -15.958 -2.897 21.678 1.00 94.75 190 SER A C 1
ATOM 1510 O O . SER A 1 190 ? -15.819 -2.180 22.671 1.00 94.75 190 SER A O 1
ATOM 1512 N N . ASP A 1 191 ? -16.665 -4.025 21.717 1.00 95.69 191 ASP A N 1
ATOM 1513 C CA . ASP A 1 191 ? -17.434 -4.457 22.881 1.00 95.69 191 ASP A CA 1
ATOM 1514 C C . ASP A 1 191 ? -16.565 -4.707 24.115 1.00 95.69 191 ASP A C 1
ATOM 1516 O O . ASP A 1 191 ? -16.921 -4.300 25.226 1.00 95.69 191 ASP A O 1
ATOM 1520 N N . GLN A 1 192 ? -15.403 -5.341 23.944 1.00 96.62 192 GLN A N 1
ATOM 1521 C CA . GLN A 1 192 ? -14.472 -5.591 25.041 1.00 96.62 192 GLN A CA 1
ATOM 1522 C C . GLN A 1 192 ? -13.966 -4.280 25.659 1.00 96.62 192 GLN A C 1
ATOM 1524 O O . GLN A 1 192 ? -13.945 -4.128 26.887 1.00 96.62 192 GLN A O 1
ATOM 1529 N N . PHE A 1 193 ? -13.558 -3.323 24.823 1.00 96.75 193 PHE A N 1
ATOM 1530 C CA . PHE A 1 193 ? -13.047 -2.036 25.290 1.00 96.75 193 PHE A CA 1
ATOM 1531 C C . PHE A 1 193 ? -14.157 -1.122 25.813 1.00 96.75 193 PHE A C 1
ATOM 1533 O O . PHE A 1 193 ? -13.925 -0.395 26.780 1.00 96.75 193 PHE A O 1
ATOM 1540 N N . ARG A 1 194 ? -15.373 -1.229 25.272 1.00 96.06 194 ARG A N 1
ATOM 1541 C CA . ARG A 1 194 ? -16.566 -0.551 25.784 1.00 96.06 194 ARG A CA 1
ATOM 1542 C C . ARG A 1 194 ? -16.897 -0.998 27.206 1.00 96.06 194 ARG A C 1
ATOM 1544 O O . ARG A 1 194 ? -16.924 -0.155 28.100 1.00 96.06 194 ARG A O 1
ATOM 1551 N N . LYS A 1 195 ? -16.998 -2.311 27.450 1.00 96.94 195 LYS A N 1
ATOM 1552 C CA . LYS A 1 195 ? -17.205 -2.875 28.801 1.00 96.94 195 LYS A CA 1
ATOM 1553 C C . LYS A 1 195 ? -16.087 -2.471 29.769 1.00 96.94 195 LYS A C 1
ATOM 1555 O O . LYS A 1 195 ? -16.325 -2.208 30.948 1.00 96.94 195 LYS A O 1
ATOM 1560 N N . LYS A 1 196 ? -14.841 -2.400 29.283 1.00 96.50 196 LYS A N 1
ATOM 1561 C CA . LYS A 1 196 ? -13.691 -1.940 30.078 1.00 96.50 196 LYS A CA 1
ATOM 1562 C C . LYS A 1 196 ? -13.797 -0.455 30.444 1.00 96.50 196 LYS A C 1
ATOM 1564 O O . LYS A 1 196 ? -13.468 -0.108 31.576 1.00 96.50 196 LYS A O 1
ATOM 1569 N N . ALA A 1 197 ? -14.241 0.397 29.519 1.00 96.38 197 ALA A N 1
ATOM 1570 C CA . ALA A 1 197 ? -14.469 1.817 29.774 1.00 96.38 197 ALA A CA 1
ATOM 1571 C C . ALA A 1 197 ? -15.568 2.013 30.826 1.00 96.38 197 ALA A C 1
ATOM 1573 O O . ALA A 1 197 ? -15.307 2.638 31.849 1.00 96.38 197 ALA A O 1
ATOM 1574 N N . GLU A 1 198 ? -16.721 1.362 30.644 1.00 97.00 198 GLU A N 1
ATOM 1575 C CA . GLU A 1 198 ? -17.861 1.413 31.573 1.00 97.00 198 GLU A CA 1
ATOM 1576 C C . GLU A 1 198 ? -17.463 0.985 32.993 1.00 97.00 198 GLU A C 1
ATOM 1578 O O . GLU A 1 198 ? -17.823 1.631 33.976 1.00 97.00 198 GLU A O 1
ATOM 1583 N N . LYS A 1 199 ? -16.634 -0.060 33.120 1.00 97.31 199 LYS A N 1
ATOM 1584 C CA . LYS A 1 199 ? -16.091 -0.489 34.417 1.00 97.31 199 LYS A CA 1
ATOM 1585 C C . LYS A 1 199 ? -15.257 0.605 35.094 1.00 97.31 199 LYS A C 1
ATOM 1587 O O . LYS A 1 199 ? -15.386 0.801 36.301 1.00 97.31 199 LYS A O 1
ATOM 1592 N N . TYR A 1 200 ? -14.374 1.285 34.359 1.00 96.50 200 TYR A N 1
ATOM 1593 C CA . TYR A 1 200 ? -13.561 2.366 34.929 1.00 96.50 200 TYR A CA 1
ATOM 1594 C C . TYR A 1 200 ? -14.391 3.613 35.237 1.00 96.50 200 TYR A C 1
ATOM 1596 O O . TYR A 1 200 ? -14.157 4.238 36.266 1.00 96.50 200 TYR A O 1
ATOM 1604 N N . GLU A 1 201 ? -15.374 3.941 34.402 1.00 96.56 201 GLU A N 1
ATOM 1605 C CA . GLU A 1 201 ? -16.318 5.041 34.632 1.00 96.56 201 GLU A CA 1
ATOM 1606 C C . GLU A 1 201 ? -17.130 4.810 35.913 1.00 96.56 201 GLU A C 1
ATOM 1608 O O . GLU A 1 201 ? -17.213 5.704 36.753 1.00 96.56 201 GLU A O 1
ATOM 1613 N N . ALA A 1 202 ? -17.629 3.589 36.130 1.00 96.56 202 ALA A N 1
ATOM 1614 C CA . ALA A 1 202 ? -18.329 3.218 37.358 1.00 96.56 202 ALA A CA 1
ATOM 1615 C C . ALA A 1 202 ? -17.429 3.313 38.605 1.00 96.56 202 ALA A C 1
ATOM 1617 O O . ALA A 1 202 ? -17.867 3.794 39.650 1.00 96.56 202 ALA A O 1
ATOM 1618 N N . ILE A 1 203 ? -16.158 2.897 38.497 1.00 93.94 203 ILE A N 1
ATOM 1619 C CA . ILE A 1 203 ? -15.164 3.050 39.574 1.00 93.94 203 ILE A CA 1
ATOM 1620 C C . ILE A 1 203 ? -14.945 4.530 39.896 1.00 93.94 203 ILE A C 1
ATOM 1622 O O . ILE A 1 203 ? -15.000 4.906 41.060 1.00 93.94 203 ILE A O 1
ATOM 1626 N N . VAL A 1 204 ? -14.734 5.371 38.880 1.00 94.19 204 VAL A N 1
ATOM 1627 C CA . VAL A 1 204 ? -14.538 6.818 39.055 1.00 94.19 204 VAL A CA 1
ATOM 1628 C C . VAL A 1 204 ? -15.753 7.459 39.718 1.00 94.19 204 VAL A C 1
ATOM 1630 O O . VAL A 1 204 ? -15.588 8.259 40.635 1.00 94.19 204 VAL A O 1
ATOM 1633 N N . LEU A 1 205 ? -16.963 7.107 39.274 1.00 94.44 205 LEU A N 1
ATOM 1634 C CA . LEU A 1 205 ? -18.205 7.636 39.834 1.00 94.44 205 LEU A CA 1
ATOM 1635 C C . LEU A 1 205 ? -18.324 7.297 41.325 1.00 94.44 205 LEU A C 1
ATOM 1637 O O . LEU A 1 205 ? -18.546 8.191 42.140 1.00 94.44 205 LEU A O 1
ATOM 1641 N N . ARG A 1 206 ? -18.108 6.025 41.682 1.00 94.50 206 ARG A N 1
ATOM 1642 C CA . ARG A 1 206 ? -18.135 5.557 43.073 1.00 94.50 206 ARG A CA 1
ATOM 1643 C C . ARG A 1 206 ? -17.057 6.241 43.917 1.00 94.50 206 ARG A C 1
ATOM 1645 O O . ARG A 1 206 ? -17.359 6.775 44.977 1.00 94.50 206 ARG A O 1
ATOM 1652 N N . ASP A 1 207 ? -15.816 6.278 43.437 1.00 93.06 207 ASP A N 1
ATOM 1653 C CA . ASP A 1 207 ? -14.685 6.843 44.179 1.00 93.06 207 ASP A CA 1
ATOM 1654 C C . ASP A 1 207 ? -14.861 8.360 44.420 1.00 93.06 207 ASP A C 1
ATOM 1656 O O . ASP A 1 207 ? -14.476 8.868 45.476 1.00 93.06 207 ASP A O 1
ATOM 1660 N N . LYS A 1 208 ? -15.491 9.080 43.475 1.00 92.12 208 LYS A N 1
ATOM 1661 C CA . LYS A 1 208 ? -15.885 10.492 43.642 1.00 92.12 208 LYS A CA 1
ATOM 1662 C C . LYS A 1 208 ? -17.002 10.674 44.670 1.00 92.12 208 LYS A C 1
ATOM 1664 O O . LYS A 1 208 ? -16.950 11.633 45.432 1.00 92.12 208 LYS A O 1
ATOM 1669 N N . GLN A 1 209 ? -17.993 9.782 44.688 1.00 92.50 209 GLN A N 1
ATOM 1670 C CA . GLN A 1 209 ? -19.109 9.835 45.641 1.00 92.50 209 GLN A CA 1
ATOM 1671 C C . GLN A 1 209 ? -18.664 9.524 47.074 1.00 92.50 209 GLN A C 1
ATOM 1673 O O . GLN A 1 209 ? -19.120 10.170 48.011 1.00 92.50 209 GLN A O 1
ATOM 1678 N N . GLU A 1 210 ? -17.763 8.557 47.255 1.00 91.31 210 GLU A N 1
ATOM 1679 C CA . GLU A 1 210 ? -17.278 8.168 48.582 1.00 91.31 210 GLU A CA 1
ATOM 1680 C C . GLU A 1 210 ? -16.312 9.193 49.193 1.00 91.31 210 GLU A C 1
ATOM 1682 O O . GLU A 1 210 ? -16.183 9.250 50.415 1.00 91.31 210 GLU A O 1
ATOM 1687 N N . GLY A 1 211 ? -15.590 9.968 48.374 1.00 86.88 211 GLY A N 1
ATOM 1688 C CA . GLY A 1 211 ? -14.659 11.014 48.824 1.00 86.88 211 GLY A CA 1
ATOM 1689 C C . GLY A 1 211 ? -13.420 10.515 49.587 1.00 86.88 211 GLY A C 1
ATOM 1690 O O . GLY A 1 211 ? -12.601 11.317 50.029 1.00 86.88 211 GLY A O 1
ATOM 1691 N N . LYS A 1 212 ? -13.256 9.195 49.745 1.00 88.25 212 LYS A N 1
ATOM 1692 C CA . LYS A 1 212 ? -12.160 8.557 50.504 1.00 88.25 212 LYS A CA 1
ATOM 1693 C C . LYS A 1 212 ? -10.913 8.277 49.663 1.00 88.25 212 LYS A C 1
ATOM 1695 O O . LYS A 1 212 ? -9.850 7.976 50.205 1.00 88.25 212 LYS A O 1
ATOM 1700 N N . VAL A 1 213 ? -11.035 8.337 48.339 1.00 90.81 213 VAL A N 1
ATOM 1701 C CA . VAL A 1 213 ? -9.969 7.971 47.401 1.00 90.81 213 VAL A CA 1
ATOM 1702 C C . VAL A 1 213 ? -9.168 9.208 46.998 1.00 90.81 213 VAL A C 1
ATOM 1704 O O . VAL A 1 213 ? -9.719 10.262 46.693 1.00 90.81 213 VAL A O 1
ATOM 1707 N N . LYS A 1 214 ? -7.836 9.080 46.974 1.00 92.69 214 LYS A N 1
ATOM 1708 C CA . LYS A 1 214 ? -6.933 10.183 46.614 1.00 92.69 214 LYS A CA 1
ATOM 1709 C C . LYS A 1 214 ? -7.206 10.675 45.176 1.00 92.69 214 LYS A C 1
ATOM 1711 O O . LYS A 1 214 ? -7.263 9.835 44.274 1.00 92.69 214 LYS A O 1
ATOM 1716 N N . PRO A 1 215 ? -7.229 11.999 44.915 1.00 91.44 215 PRO A N 1
ATOM 1717 C CA . PRO A 1 215 ? -7.545 12.556 43.593 1.00 91.44 215 PRO A CA 1
ATOM 1718 C C . PRO A 1 215 ? -6.707 11.997 42.432 1.00 91.44 215 PRO A C 1
ATOM 1720 O O . PRO A 1 215 ? -7.233 11.736 41.355 1.00 91.44 215 PRO A O 1
ATOM 1723 N N . HIS A 1 216 ? -5.414 11.730 42.653 1.00 93.69 216 HIS A N 1
ATOM 1724 C CA . HIS A 1 216 ? -4.535 11.190 41.607 1.00 93.69 216 HIS A CA 1
ATOM 1725 C C . HIS A 1 216 ? -4.916 9.764 41.153 1.00 93.69 216 HIS A C 1
ATOM 1727 O O . HIS A 1 216 ? -4.629 9.375 40.022 1.00 93.69 216 HIS A O 1
ATOM 1733 N N . VAL A 1 217 ? -5.551 8.964 42.021 1.00 92.38 217 VAL A N 1
ATOM 1734 C CA . VAL A 1 217 ? -6.025 7.612 41.675 1.00 92.38 217 VAL A CA 1
ATOM 1735 C C . VAL A 1 217 ? -7.268 7.705 40.792 1.00 92.38 217 VAL A C 1
ATOM 1737 O O . VAL A 1 217 ? -7.386 6.959 39.818 1.00 92.38 217 VAL A O 1
ATOM 1740 N N . ILE A 1 218 ? -8.149 8.663 41.094 1.00 92.88 218 ILE A N 1
ATOM 1741 C CA . ILE A 1 218 ? -9.350 8.956 40.308 1.00 92.88 218 ILE A CA 1
ATOM 1742 C C . ILE A 1 218 ? -8.947 9.424 38.901 1.00 92.88 218 ILE A C 1
ATOM 1744 O O . ILE A 1 218 ? -9.394 8.827 37.924 1.00 92.88 218 ILE A O 1
ATOM 1748 N N . ASP A 1 219 ? -8.016 10.381 38.783 1.00 95.12 219 ASP A N 1
ATOM 1749 C CA . ASP A 1 219 ? -7.493 10.849 37.484 1.00 95.12 219 ASP A CA 1
ATOM 1750 C C . ASP A 1 219 ? -6.867 9.704 36.662 1.00 95.12 219 ASP A C 1
ATOM 1752 O O . ASP A 1 219 ? -7.094 9.575 35.455 1.00 95.12 219 ASP A O 1
ATOM 1756 N N . LYS A 1 220 ? -6.129 8.793 37.312 1.00 95.81 220 LYS A N 1
ATOM 1757 C CA . LYS A 1 220 ? -5.570 7.610 36.640 1.00 95.81 220 LYS A CA 1
ATOM 1758 C C . LYS A 1 220 ? -6.664 6.705 36.064 1.00 95.81 220 LYS A C 1
ATOM 1760 O O . LYS A 1 220 ? -6.499 6.186 34.958 1.00 95.81 220 LYS A O 1
ATOM 1765 N N . ASN A 1 221 ? -7.760 6.491 36.790 1.00 94.62 221 ASN A N 1
ATOM 1766 C CA . ASN A 1 221 ? -8.881 5.682 36.310 1.00 94.62 221 ASN A CA 1
ATOM 1767 C C . ASN A 1 221 ? -9.679 6.401 35.211 1.00 94.62 221 ASN A C 1
ATOM 1769 O O . ASN A 1 221 ? -10.053 5.759 34.232 1.00 94.62 221 ASN A O 1
ATOM 1773 N N . GLU A 1 222 ? -9.840 7.724 35.289 1.00 95.62 222 GLU A N 1
ATOM 1774 C CA . GLU A 1 222 ? -10.438 8.530 34.215 1.00 95.62 222 GLU A CA 1
ATOM 1775 C C . GLU A 1 222 ? -9.629 8.467 32.919 1.00 95.62 222 GLU A C 1
ATOM 1777 O O . GLU A 1 222 ? -10.192 8.338 31.830 1.00 95.62 222 GLU A O 1
ATOM 1782 N N . LYS A 1 223 ? -8.297 8.527 33.007 1.00 97.00 223 LYS A N 1
ATOM 1783 C CA . LYS A 1 223 ? -7.418 8.355 31.840 1.00 97.00 223 LYS A CA 1
ATOM 1784 C C . LYS A 1 223 ? -7.584 6.971 31.214 1.00 97.00 223 LYS A C 1
ATOM 1786 O O . LYS A 1 223 ? -7.690 6.864 29.995 1.00 97.00 223 LYS A O 1
ATOM 1791 N N . LYS A 1 224 ? -7.677 5.916 32.032 1.00 96.44 224 LYS A N 1
ATOM 1792 C CA . LYS A 1 224 ? -7.929 4.547 31.548 1.00 96.44 224 LYS A CA 1
ATOM 1793 C C . LYS A 1 224 ? -9.303 4.396 30.895 1.00 96.44 224 LYS A C 1
ATOM 1795 O O . LYS A 1 224 ? -9.389 3.742 29.857 1.00 96.44 224 LYS A O 1
ATOM 1800 N N . ALA A 1 225 ? -10.346 4.996 31.471 1.00 95.75 225 ALA A N 1
ATOM 1801 C CA . ALA A 1 225 ? -11.685 5.027 30.885 1.00 95.75 225 ALA A CA 1
ATOM 1802 C C . ALA A 1 225 ? -11.661 5.697 29.506 1.00 95.75 225 ALA A C 1
ATOM 1804 O O . ALA A 1 225 ? -12.052 5.080 28.517 1.00 95.75 225 ALA A O 1
ATOM 1805 N N . ARG A 1 226 ? -11.096 6.910 29.423 1.00 96.50 226 ARG A N 1
ATOM 1806 C CA . ARG A 1 226 ? -10.961 7.663 28.166 1.00 96.50 226 ARG A CA 1
ATOM 1807 C C . ARG A 1 226 ? -10.185 6.894 27.105 1.00 96.50 226 ARG A C 1
ATOM 1809 O O . ARG A 1 226 ? -10.636 6.810 25.968 1.00 96.50 226 ARG A O 1
ATOM 1816 N N . GLN A 1 227 ? -9.056 6.287 27.471 1.00 96.56 227 GLN A N 1
ATOM 1817 C CA . GLN A 1 227 ? -8.268 5.484 26.538 1.00 96.56 227 GLN A CA 1
ATOM 1818 C C . GLN A 1 227 ? -9.066 4.280 26.022 1.00 96.56 227 GLN A C 1
ATOM 1820 O O . GLN A 1 227 ? -9.078 4.022 24.821 1.00 96.56 227 GLN A O 1
ATOM 1825 N N . ALA A 1 228 ? -9.755 3.554 26.907 1.00 95.94 228 ALA A N 1
ATOM 1826 C CA . ALA A 1 228 ? -10.579 2.420 26.504 1.00 95.94 228 ALA A CA 1
ATOM 1827 C C . ALA A 1 228 ? -11.736 2.850 25.587 1.00 95.94 228 ALA A C 1
ATOM 1829 O O . ALA A 1 228 ? -11.992 2.187 24.585 1.00 95.94 228 ALA 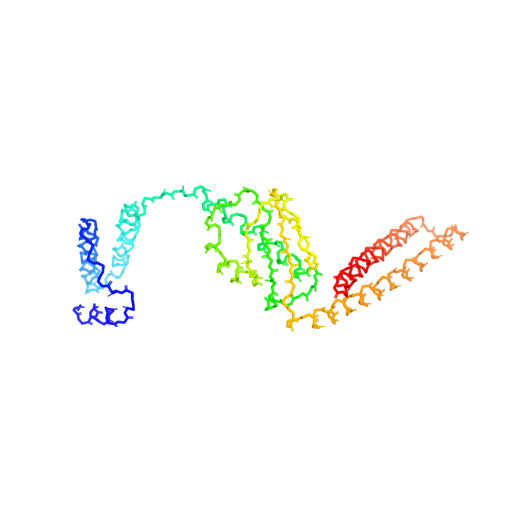A O 1
ATOM 1830 N N . ARG A 1 229 ? -12.373 3.993 25.872 1.00 96.31 229 ARG A N 1
ATOM 1831 C CA . ARG A 1 229 ? -13.427 4.575 25.031 1.00 96.31 229 ARG A CA 1
ATOM 1832 C C . ARG A 1 229 ? -12.906 4.958 23.647 1.00 96.31 229 ARG A C 1
ATOM 1834 O O . ARG A 1 229 ? -13.536 4.622 22.653 1.00 96.31 229 ARG A O 1
ATOM 1841 N N . GLY A 1 230 ? -11.728 5.581 23.580 1.00 95.81 230 GLY A N 1
ATOM 1842 C CA . GLY A 1 230 ? -11.073 5.921 22.315 1.00 95.81 230 GLY A CA 1
ATOM 1843 C C . GLY A 1 230 ? -10.801 4.688 21.450 1.00 95.81 230 GLY A C 1
ATOM 1844 O O . GLY A 1 230 ? -11.101 4.696 20.260 1.00 95.81 230 GLY A O 1
ATOM 1845 N N . VAL A 1 231 ? -10.320 3.593 22.052 1.00 95.69 231 VAL A N 1
ATOM 1846 C CA . VAL A 1 231 ? -10.125 2.324 21.329 1.00 95.69 231 VAL A CA 1
ATOM 1847 C C . VAL A 1 231 ? -11.455 1.731 20.851 1.00 95.69 231 VAL A C 1
ATOM 1849 O O . VAL A 1 231 ? -11.522 1.245 19.725 1.00 95.69 231 VAL A O 1
ATOM 1852 N N . ALA A 1 232 ? -12.508 1.772 21.674 1.00 94.94 232 ALA A N 1
ATOM 1853 C CA . ALA A 1 232 ? -13.824 1.253 21.298 1.00 94.94 232 ALA A CA 1
ATOM 1854 C C . ALA A 1 232 ? -14.450 2.033 20.129 1.00 94.94 232 ALA A C 1
ATOM 1856 O O . ALA A 1 232 ? -14.985 1.420 19.205 1.00 94.94 232 ALA A O 1
ATOM 1857 N N . ASN A 1 233 ? -14.332 3.364 20.144 1.00 93.75 233 ASN A N 1
ATOM 1858 C CA . ASN A 1 233 ? -14.834 4.232 19.080 1.00 93.75 233 ASN A CA 1
ATOM 1859 C C . ASN A 1 233 ? -14.066 4.019 17.770 1.00 93.75 233 ASN A C 1
ATOM 1861 O O . ASN A 1 233 ? -14.691 3.823 16.733 1.00 93.75 233 ASN A O 1
ATOM 1865 N N . GLY A 1 234 ? -12.730 3.960 17.820 1.00 91.88 234 GLY A N 1
ATOM 1866 C CA . GLY A 1 234 ? -11.923 3.694 16.624 1.00 91.88 234 GLY A CA 1
ATOM 1867 C C . GLY A 1 234 ? -12.238 2.338 15.980 1.00 91.88 234 GLY A C 1
ATOM 1868 O O . GLY A 1 234 ? -12.249 2.224 14.756 1.00 91.88 234 GLY A O 1
ATOM 1869 N N . ALA A 1 235 ? -12.559 1.323 16.790 1.00 91.81 235 ALA A N 1
ATOM 1870 C CA . ALA A 1 235 ? -13.033 0.033 16.290 1.00 91.81 235 ALA A CA 1
ATOM 1871 C C . ALA A 1 235 ? -14.434 0.130 15.645 1.00 91.81 235 ALA A C 1
ATOM 1873 O O . ALA A 1 235 ? -14.664 -0.468 14.601 1.00 91.81 235 ALA A O 1
ATOM 1874 N N . LEU A 1 236 ? -15.362 0.927 16.192 1.00 90.50 236 LEU A N 1
ATOM 1875 C CA . LEU A 1 236 ? -16.676 1.147 15.558 1.00 90.50 236 LEU A CA 1
ATOM 1876 C C . LEU A 1 236 ? -16.565 1.856 14.207 1.00 90.50 236 LEU A C 1
ATOM 1878 O O . LEU A 1 236 ? -17.266 1.492 13.266 1.00 90.50 236 LEU A O 1
ATOM 1882 N N . GLU A 1 237 ? -15.680 2.844 14.095 1.00 90.50 237 GLU A N 1
ATOM 1883 C CA . GLU A 1 237 ? -15.414 3.518 12.821 1.00 90.50 237 GLU A CA 1
ATOM 1884 C C . GLU A 1 237 ? -14.845 2.548 11.777 1.00 90.50 237 GLU A C 1
ATOM 1886 O O . GLU A 1 237 ? -15.205 2.612 10.604 1.00 90.50 237 GLU A O 1
ATOM 1891 N N . GLU A 1 238 ? -13.978 1.622 12.192 1.00 87.88 238 GLU A N 1
ATOM 1892 C CA . GLU A 1 238 ? -13.469 0.556 11.327 1.00 87.88 238 GLU A CA 1
ATOM 1893 C C . GLU A 1 238 ? -14.587 -0.386 10.862 1.00 87.88 238 GLU A C 1
ATOM 1895 O O . GLU A 1 238 ? -14.681 -0.667 9.669 1.00 87.88 238 GLU A O 1
ATOM 1900 N N . VAL A 1 239 ? -15.476 -0.811 11.766 1.00 89.75 239 VAL A N 1
ATOM 1901 C CA . VAL A 1 239 ? -16.660 -1.622 11.425 1.00 89.75 239 VAL A CA 1
ATOM 1902 C C . VAL A 1 239 ? -17.547 -0.902 10.412 1.00 89.75 239 VAL A C 1
ATOM 1904 O O . VAL A 1 239 ? -17.976 -1.515 9.435 1.00 89.75 239 VAL A O 1
ATOM 1907 N N . ALA A 1 240 ? -17.793 0.396 10.607 1.00 88.44 2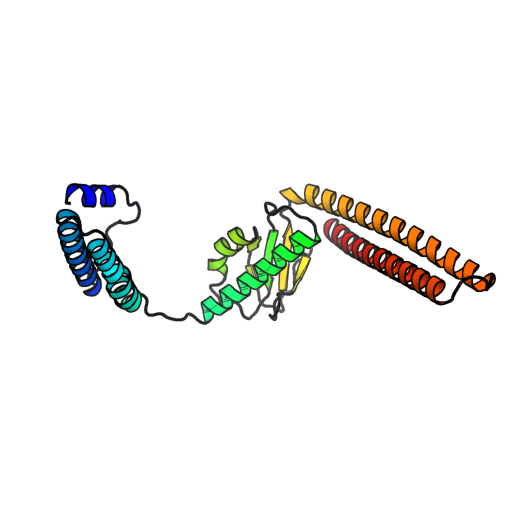40 ALA A N 1
ATOM 1908 C CA . ALA A 1 240 ? -18.581 1.198 9.678 1.00 88.44 240 ALA A CA 1
ATOM 1909 C C . ALA A 1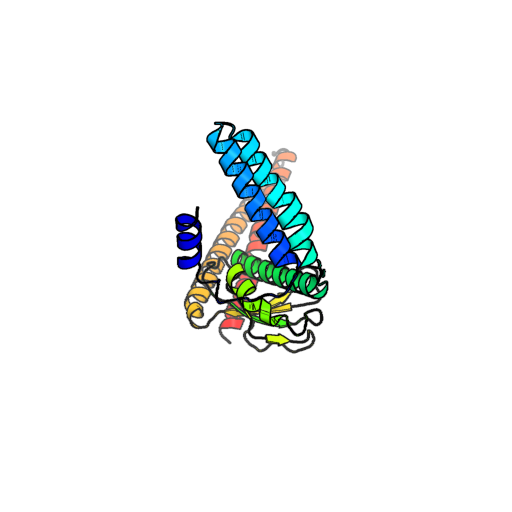 240 ? -17.937 1.250 8.284 1.00 88.44 240 ALA A C 1
ATOM 1911 O O . ALA A 1 240 ? -18.622 1.017 7.291 1.00 88.44 240 ALA A O 1
ATOM 1912 N N . ARG A 1 241 ? -16.615 1.465 8.200 1.00 86.00 241 ARG A N 1
ATOM 1913 C CA . ARG A 1 241 ? -15.883 1.443 6.920 1.00 86.00 241 ARG A CA 1
ATOM 1914 C C . ARG A 1 241 ? -15.965 0.084 6.225 1.00 86.00 241 ARG A C 1
ATOM 1916 O O . ARG A 1 241 ? -16.231 0.032 5.030 1.00 86.00 241 ARG A O 1
ATOM 1923 N N . ILE A 1 242 ? -15.766 -1.012 6.961 1.00 87.00 242 ILE A N 1
ATOM 1924 C CA . ILE A 1 242 ? -15.844 -2.368 6.391 1.00 87.00 242 ILE A CA 1
ATOM 1925 C C . ILE A 1 242 ? -17.263 -2.672 5.893 1.00 87.00 242 ILE A C 1
ATOM 1927 O O . ILE A 1 242 ? -17.419 -3.321 4.861 1.00 87.00 242 ILE A O 1
ATOM 1931 N N . ARG A 1 243 ? -18.297 -2.192 6.593 1.00 87.00 243 ARG A N 1
ATOM 1932 C CA . ARG A 1 243 ? -19.695 -2.377 6.185 1.00 87.00 243 ARG A CA 1
ATOM 1933 C C . ARG A 1 243 ? -19.998 -1.702 4.851 1.00 87.00 243 ARG A C 1
ATOM 1935 O O . ARG A 1 243 ? -20.556 -2.358 3.982 1.00 87.00 243 ARG A O 1
ATOM 1942 N N . VAL A 1 244 ? -19.563 -0.453 4.675 1.00 84.75 244 VAL A N 1
ATOM 1943 C CA . VAL A 1 244 ? -19.707 0.266 3.397 1.00 84.75 244 VAL A CA 1
ATOM 1944 C C . VAL A 1 244 ? -19.020 -0.503 2.265 1.00 84.75 244 VAL A C 1
ATOM 1946 O O . VAL A 1 244 ? -19.636 -0.743 1.234 1.00 84.75 244 VAL A O 1
ATOM 1949 N N . LEU A 1 245 ? -17.795 -0.997 2.485 1.00 80.56 245 LEU A N 1
ATOM 1950 C CA . LEU A 1 245 ? -17.083 -1.805 1.483 1.00 80.56 245 LEU A CA 1
ATOM 1951 C C . LEU A 1 245 ? -17.820 -3.107 1.129 1.00 80.56 245 LEU A C 1
ATOM 1953 O O . LEU A 1 245 ? -17.801 -3.536 -0.021 1.00 80.56 245 LEU A O 1
ATOM 1957 N N . LEU A 1 246 ? -18.462 -3.759 2.102 1.00 83.12 246 LEU A N 1
ATOM 1958 C CA . LEU A 1 246 ? -19.259 -4.962 1.851 1.00 83.12 246 LEU A CA 1
ATOM 1959 C C . LEU A 1 246 ? -20.532 -4.662 1.045 1.00 83.12 246 LEU A C 1
ATOM 1961 O O . LEU A 1 246 ? -20.915 -5.487 0.220 1.00 83.12 246 LEU A O 1
ATOM 1965 N N . GLU A 1 247 ? -21.166 -3.510 1.273 1.00 82.00 247 GLU A N 1
ATOM 1966 C CA . GLU A 1 247 ? -22.352 -3.050 0.533 1.00 82.00 247 GLU A CA 1
ATOM 1967 C C . GLU A 1 247 ? -22.004 -2.654 -0.910 1.00 82.00 247 GLU A C 1
ATOM 1969 O O . GLU A 1 247 ? -22.685 -3.062 -1.848 1.00 82.00 247 GLU A O 1
ATOM 1974 N N . GLU A 1 248 ? -20.888 -1.952 -1.121 1.00 75.19 248 GLU A N 1
ATOM 1975 C CA . GLU A 1 248 ? -20.376 -1.631 -2.464 1.00 75.19 248 GLU A CA 1
ATOM 1976 C C . GLU A 1 248 ? -20.015 -2.886 -3.276 1.00 75.19 248 GLU A C 1
ATOM 1978 O O . GLU A 1 248 ? -20.003 -2.859 -4.504 1.00 75.19 248 GLU A O 1
ATOM 1983 N N . MET A 1 249 ? -19.732 -3.999 -2.595 1.00 70.06 249 MET A N 1
ATOM 1984 C CA . MET A 1 249 ? -19.442 -5.293 -3.208 1.00 70.06 249 MET A CA 1
ATOM 1985 C C . MET A 1 249 ? -20.641 -6.244 -3.272 1.00 70.06 249 MET A C 1
ATOM 1987 O O . MET A 1 249 ? -20.495 -7.377 -3.740 1.00 70.06 249 MET A O 1
ATOM 1991 N N . SER A 1 250 ? -21.816 -5.857 -2.796 1.00 66.00 250 SER A N 1
ATOM 1992 C CA . SER A 1 250 ? -23.049 -6.607 -3.054 1.00 66.00 250 SER A CA 1
ATOM 1993 C C . SER A 1 250 ? -23.890 -5.985 -4.170 1.00 66.00 250 SER A C 1
ATOM 1995 O O . SER A 1 250 ? -24.734 -6.691 -4.725 1.00 66.00 250 SER A O 1
ATOM 1997 N N . ALA A 1 251 ? -23.632 -4.717 -4.507 1.00 55.66 251 ALA A N 1
ATOM 1998 C CA . ALA A 1 251 ? -24.126 -4.027 -5.700 1.00 55.66 251 ALA A CA 1
ATOM 1999 C C . ALA A 1 251 ? -23.376 -4.453 -6.977 1.00 55.66 251 ALA A C 1
ATOM 2001 O O . ALA A 1 251 ? -24.026 -4.427 -8.046 1.00 55.66 251 ALA A O 1
#